Protein AF-0000000083131307 (afdb_homodimer)

pLDDT: mean 79.41, std 20.76, range [24.75, 96.75]

Nearest PDB structures (foldseek):
  8rdw-assembly1_YW  TM=8.444E-01  e=3.361E-03  Psychrobacter urativorans
  8a22-assembly1_Ax  TM=7.191E-01  e=1.220E-03  Polytomella magna
  6ysi-assembly1_V  TM=8.668E-01  e=7.559E-03  Acinetobacter baumannii ATCC 19606 = CIP 70.34 = JCM 6841
  7aih-assembly1_S  TM=7.705E-01  e=3.142E-03  Leishmania major
  8aye-assembly1_y  TM=8.656E-01  e=1.060E-02  Escherichia coli

Radius of gyration: 18.37 Å; Cα contacts (8 Å, |Δi|>4): 279; chains: 2; bounding box: 30×64×44 Å

Foldseek 3Di:
DPPPVVCPPQPPDFFKKKKFFQQAADPVLNPLCVVLVRNGHGDMDIDTDDPVNVVSCVVCVVGMDMDTDHPVVVVVVVVVVVVVVVVVCVVVVPPPPD/DPPPPVCPPLPPDFFKKKKFFQQAADPVLNPLCVVLVRNGHGDMDIDTDDPVNVVSCVVCVVGMDMDTDHPVVVVVVVVVVVVVVVVVCVVVVPPPPD

Solvent-accessible surface area (backbone atoms only — not comparable to full-atom values): 10576 Å² total; per-residue (Å²): 130,72,75,74,65,60,64,71,71,52,53,93,59,75,44,31,30,37,37,32,14,72,64,19,64,41,90,89,51,39,67,57,24,50,75,65,49,24,44,39,59,46,18,29,34,47,46,63,46,35,75,75,49,45,57,50,50,57,74,42,38,92,39,36,31,40,30,85,42,48,66,66,58,51,51,50,50,47,48,52,16,40,52,49,42,50,51,50,47,64,69,41,52,72,55,80,74,105,129,73,74,74,66,57,62,69,73,50,52,95,58,74,44,32,31,36,37,33,14,72,63,19,64,41,92,89,51,39,66,57,24,51,74,65,49,24,43,40,61,45,18,28,34,46,45,62,47,36,75,74,50,44,56,53,48,57,73,41,40,92,39,37,32,40,29,83,42,49,66,67,57,52,51,51,50,47,48,52,17,41,53,50,42,50,50,51,47,62,69,44,53,70,57,77,73,106

InterPro domains:
  IPR016082 Large ribosomal subunit protein uL30-like, ferredoxin-like fold domain [PF00327] (21-63)
  IPR036919 Large ribos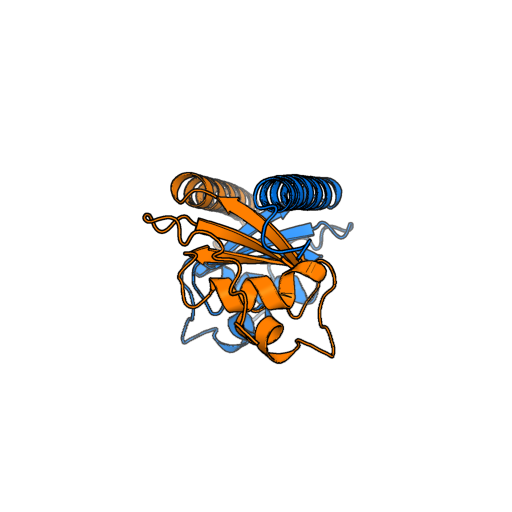omal subunit protein uL30, ferredoxin-like fold domain superfamily [G3DSA:3.30.1390.20] (17-93)
  IPR036919 Large ribosomal subunit protein uL30, ferredoxin-like fold domain superfamily [SSF55129] (21-84)
  IPR039699 Large ribosomal subunit protein uL30 [PTHR11524] (4-90)

Secondary structure (DSSP, 8-state):
-----------SS--EEEEEESS---SSSHHHHHHTT-SSTTEEEEEE--HHHHHHHHHTGGGEEEEEE-HHHHHHHHHHHHHHHHHHHHH-HHHH--/-----------SS--EEEEEESS---SSSHHHHHHTT-SSTTEEEEEE--HHHHHHHHHTGGGEEEEEE-HHHHHHHHHHHHHHHHHHHHH-HHHHH-

Structure (mmCIF, N/CA/C/O backbone):
data_AF-0000000083131307-model_v1
#
loop_
_entity.id
_entity.type
_entity.pdbx_description
1 polymer 'Large ribosomal subunit protein uL30-like ferredoxin-like fold domain-containing protein'
#
loop_
_atom_site.group_PDB
_atom_site.id
_atom_site.type_symbol
_atom_site.label_atom_id
_atom_site.label_alt_id
_atom_site.label_comp_id
_atom_site.label_asym_id
_atom_site.label_entity_id
_atom_site.label_seq_id
_atom_site.pdbx_PDB_ins_code
_atom_site.Cartn_x
_atom_site.Cartn_y
_atom_site.Cartn_z
_atom_site.occupancy
_atom_site.B_iso_or_equiv
_atom_site.auth_seq_id
_atom_site.auth_comp_id
_atom_site.auth_asym_id
_atom_s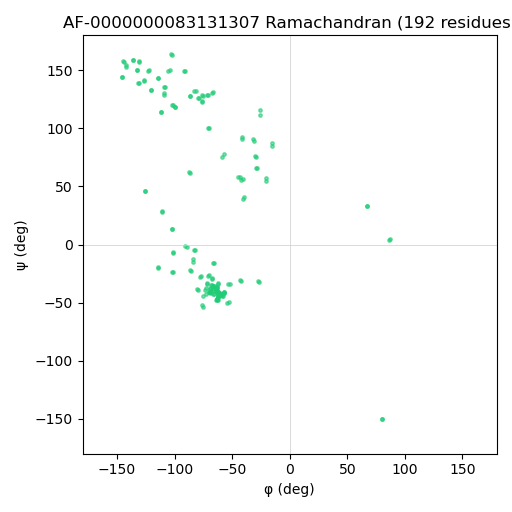ite.auth_atom_id
_atom_site.pdbx_PDB_model_num
ATOM 1 N N . MET A 1 1 ? 0.753 26.641 24.5 1 25.27 1 MET A N 1
ATOM 2 C CA . MET A 1 1 ? 1.229 25.531 23.703 1 25.27 1 MET A CA 1
ATOM 3 C C . MET A 1 1 ? 0.142 25.047 22.734 1 25.27 1 MET A C 1
ATOM 5 O O . MET A 1 1 ? -0.675 24.203 23.094 1 25.27 1 MET A O 1
ATOM 9 N N . THR A 1 2 ? -0.353 26 22.109 1 31.75 2 THR A N 1
ATOM 10 C CA . THR A 1 2 ? -1.521 25.859 21.25 1 31.75 2 THR A CA 1
ATOM 11 C C . THR A 1 2 ? -1.25 24.844 20.141 1 31.75 2 THR A C 1
ATOM 13 O O . THR A 1 2 ? -0.27 24.984 19.406 1 31.75 2 THR A O 1
ATOM 16 N N . GLY A 1 3 ? -1.274 23.594 20.547 1 30.95 3 GLY A N 1
ATOM 17 C CA . GLY A 1 3 ? -0.999 22.516 19.609 1 30.95 3 GLY A CA 1
ATOM 18 C C . GLY A 1 3 ? -1.377 22.859 18.188 1 30.95 3 GLY A C 1
ATOM 19 O O . GLY A 1 3 ? -2.555 23.062 17.875 1 30.95 3 GLY A O 1
ATOM 20 N N . LYS A 1 4 ? -0.73 23.766 17.641 1 36.09 4 LYS A N 1
ATOM 21 C CA . LYS A 1 4 ? -0.971 24.312 16.312 1 36.09 4 LYS A CA 1
ATOM 22 C C . LYS A 1 4 ? -1.284 23.188 15.312 1 36.09 4 LYS A C 1
ATOM 24 O O . LYS A 1 4 ? -0.411 22.391 14.977 1 36.09 4 LYS A O 1
ATOM 29 N N . ALA A 1 5 ? -2.195 22.469 15.602 1 40 5 ALA A N 1
ATOM 30 C CA . ALA A 1 5 ? -2.787 21.406 14.781 1 40 5 ALA A CA 1
ATOM 31 C C . ALA A 1 5 ? -2.949 21.875 13.336 1 40 5 ALA A C 1
ATOM 33 O O . ALA A 1 5 ? -3.715 22.797 13.055 1 40 5 ALA A O 1
ATOM 34 N N . SER A 1 6 ? -1.856 22.266 12.719 1 39.91 6 SER A N 1
ATOM 35 C CA . SER A 1 6 ? -1.924 22.578 11.289 1 39.91 6 SER A CA 1
ATOM 36 C C . SER A 1 6 ? -2.957 21.703 10.586 1 39.91 6 SER A C 1
ATOM 38 O O . SER A 1 6 ? -2.971 20.484 10.758 1 39.91 6 SER A O 1
ATOM 40 N N . ASN A 1 7 ? -4.09 22.281 10.586 1 39.25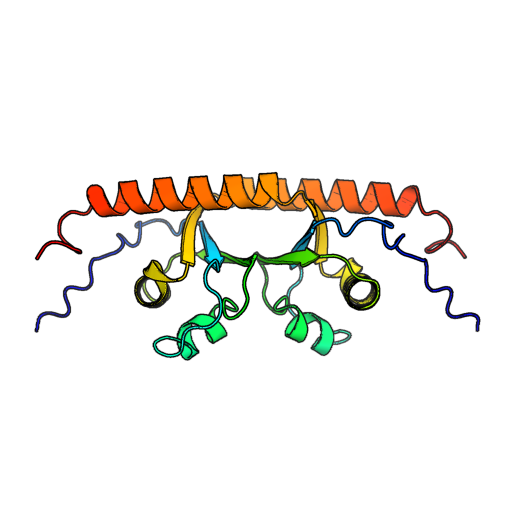 7 ASN A N 1
ATOM 41 C CA . ASN A 1 7 ? -5.312 21.703 10.023 1 39.25 7 ASN A CA 1
ATOM 42 C C . ASN A 1 7 ? -5.043 20.984 8.711 1 39.25 7 ASN A C 1
ATOM 44 O O . ASN A 1 7 ? -4.699 21.609 7.707 1 39.25 7 ASN A O 1
ATOM 48 N N . PHE A 1 8 ? -4.047 20.281 8.461 1 45.97 8 PHE A N 1
ATOM 49 C CA . PHE A 1 8 ? -4.352 19.531 7.25 1 45.97 8 PHE A CA 1
ATOM 50 C C . PHE A 1 8 ? -5.848 19.562 6.957 1 45.97 8 PHE A C 1
ATOM 52 O O . PHE A 1 8 ? -6.664 19.297 7.844 1 45.97 8 PHE A O 1
ATOM 59 N N . TYR A 1 9 ? -6.223 20.609 6.234 1 46.69 9 TYR A N 1
ATOM 60 C CA . TYR A 1 9 ? -7.59 20.875 5.797 1 46.69 9 TYR A CA 1
ATOM 61 C C . TYR A 1 9 ? -8.359 19.578 5.59 1 46.69 9 TYR A C 1
ATOM 63 O O . TYR A 1 9 ? -7.859 18.641 4.965 1 46.69 9 TYR A O 1
ATOM 71 N N . LEU A 1 10 ? -8.789 18.922 6.605 1 52.03 10 LEU A N 1
ATOM 72 C CA . LEU A 1 10 ? -9.938 18.031 6.488 1 52.03 10 LEU A CA 1
ATOM 73 C C . LEU A 1 10 ? -10.781 18.391 5.266 1 52.03 10 LEU A C 1
ATOM 75 O O . LEU A 1 10 ? -11.383 19.453 5.211 1 52.03 10 LEU A O 1
ATOM 79 N N . PRO A 1 11 ? -10.164 18.422 4.145 1 49.19 11 PRO A N 1
ATOM 80 C CA . PRO A 1 11 ? -11.125 18.734 3.084 1 49.19 11 PRO A CA 1
ATOM 81 C C . PRO A 1 11 ? -12.555 18.328 3.443 1 49.19 11 PRO A C 1
ATOM 83 O O . PRO A 1 11 ? -12.75 17.422 4.254 1 49.19 11 PRO A O 1
ATOM 86 N N . GLU A 1 12 ? -13.422 19.266 3.641 1 57.06 12 GLU A N 1
ATOM 87 C CA . GLU A 1 12 ? -14.844 19.031 3.852 1 57.06 12 GLU A CA 1
ATOM 88 C C . GLU A 1 12 ? -15.289 17.719 3.195 1 57.06 12 GLU A C 1
ATOM 90 O O . GLU A 1 12 ? -16.172 17.031 3.707 1 57.06 12 GLU A O 1
ATOM 95 N N . LYS A 1 13 ? -14.586 17.297 1.951 1 59.12 13 LYS A N 1
ATOM 96 C CA . LYS A 1 13 ? -15.031 16.078 1.282 1 59.12 13 LYS A CA 1
ATOM 97 C C . LYS A 1 13 ? -13.977 14.977 1.385 1 59.12 13 LYS A C 1
ATOM 99 O O . LYS A 1 13 ? -12.789 15.219 1.145 1 59.12 13 LYS A O 1
ATOM 104 N N . PRO A 1 14 ? -14.305 14.008 2.049 1 65.69 14 PRO A N 1
ATOM 105 C CA . PRO A 1 14 ? -13.422 12.844 2.176 1 65.69 14 PRO A CA 1
ATOM 106 C C . PRO A 1 14 ? -12.75 12.461 0.856 1 65.69 14 PRO A C 1
ATOM 108 O O . PRO A 1 14 ? -13.438 12.102 -0.104 1 65.69 14 PRO A O 1
ATOM 111 N N . LYS A 1 15 ? -11.555 13.062 0.66 1 76.38 15 LYS A N 1
ATOM 112 C CA . LYS A 1 15 ? -10.805 12.641 -0.52 1 76.38 15 LYS A CA 1
ATOM 113 C C . LYS A 1 15 ? -9.852 11.492 -0.187 1 76.38 15 LYS A C 1
ATOM 115 O O . LYS A 1 15 ? -9.414 11.359 0.956 1 76.38 15 LYS A O 1
ATOM 120 N N . LEU A 1 16 ? -9.609 10.664 -1.095 1 88.81 16 LEU A N 1
ATOM 121 C CA . LEU A 1 16 ? -8.719 9.523 -0.928 1 88.81 16 LEU A CA 1
ATOM 122 C C . LEU A 1 16 ? -7.262 9.945 -1.022 1 88.81 16 LEU A C 1
ATOM 124 O O . LEU A 1 16 ? -6.895 10.742 -1.891 1 88.81 16 LEU A O 1
ATOM 128 N N . ALA A 1 17 ? -6.516 9.594 -0.028 1 90.81 17 ALA A N 1
ATOM 129 C CA . ALA A 1 17 ? -5.09 9.914 -0.007 1 90.81 17 ALA A CA 1
ATOM 130 C C . ALA A 1 17 ? -4.246 8.656 -0.206 1 90.81 17 ALA A C 1
ATOM 132 O O . ALA A 1 17 ? -4.59 7.586 0.296 1 90.81 17 ALA A O 1
ATOM 133 N N . PHE A 1 18 ? -3.242 8.82 -1.063 1 93.56 18 PHE A N 1
ATOM 134 C CA . PHE A 1 18 ? -2.285 7.746 -1.304 1 93.56 18 PHE A CA 1
ATOM 135 C C . PHE A 1 18 ? -1.002 7.977 -0.516 1 93.56 18 PHE A C 1
ATOM 137 O O . PHE A 1 18 ? -0.298 8.961 -0.742 1 93.56 18 PHE A O 1
ATOM 144 N N . VAL A 1 19 ? -0.667 7.066 0.391 1 95.25 19 VAL A N 1
ATOM 145 C CA . VAL A 1 19 ? 0.513 7.199 1.24 1 95.25 19 VAL A CA 1
ATOM 146 C C . VAL A 1 19 ? 1.452 6.016 1.01 1 95.25 19 VAL A C 1
ATOM 148 O O . VAL A 1 19 ? 1.012 4.863 0.964 1 95.25 19 VAL A O 1
ATOM 151 N N . ILE A 1 20 ? 2.717 6.297 0.846 1 96.69 20 ILE A N 1
ATOM 152 C CA . ILE A 1 20 ? 3.711 5.25 0.627 1 96.69 20 ILE A CA 1
ATOM 153 C C . ILE A 1 20 ? 4.902 5.469 1.556 1 96.69 20 ILE A C 1
ATOM 155 O O . ILE A 1 20 ? 5.344 6.602 1.754 1 96.69 20 ILE A O 1
ATOM 159 N N . SER A 1 21 ? 5.383 4.395 2.102 1 96.75 21 SER A N 1
ATOM 160 C CA . SER A 1 21 ? 6.543 4.477 2.984 1 96.75 21 SER A CA 1
ATOM 161 C C . SER A 1 21 ? 7.848 4.418 2.193 1 96.75 21 SER A C 1
ATOM 163 O O . SER A 1 21 ? 8.023 3.547 1.341 1 96.75 21 SER A O 1
ATOM 165 N N . ILE A 1 22 ? 8.648 5.348 2.443 1 95.62 22 ILE A N 1
ATOM 166 C CA . ILE A 1 22 ? 9.906 5.406 1.71 1 95.62 22 ILE A CA 1
ATOM 167 C C . ILE A 1 22 ? 11.07 5.184 2.67 1 95.62 22 ILE A C 1
ATOM 169 O O . ILE A 1 22 ? 12.188 4.887 2.242 1 95.62 22 ILE A O 1
ATOM 173 N N . SER A 1 23 ? 10.789 5.387 3.887 1 94.06 23 SER A N 1
ATOM 174 C CA . SER A 1 23 ? 11.844 5.242 4.879 1 94.06 23 SER A CA 1
ATOM 175 C C . SER A 1 23 ? 11.727 3.918 5.625 1 94.06 23 SER A C 1
ATOM 177 O O . SER A 1 23 ? 12.734 3.346 6.051 1 94.06 23 SER A O 1
ATOM 179 N N . GLY A 1 24 ? 10.555 3.424 5.617 1 91.12 24 GLY A N 1
ATOM 180 C CA . GLY A 1 24 ? 10.289 2.24 6.414 1 91.12 24 GLY A CA 1
ATOM 181 C C . GLY A 1 24 ? 10.062 2.549 7.883 1 91.12 24 GLY A C 1
ATOM 182 O O . GLY A 1 24 ? 9.523 3.605 8.227 1 91.12 24 GLY A O 1
ATOM 183 N N . MET A 1 25 ? 10.422 1.599 8.695 1 89.44 25 MET A N 1
ATOM 184 C CA . MET A 1 25 ? 10.148 1.686 10.133 1 89.44 25 MET A CA 1
ATOM 185 C C . MET A 1 25 ? 11.039 2.736 10.789 1 89.44 25 MET A C 1
ATOM 187 O O . MET A 1 25 ? 12.234 2.811 10.508 1 89.44 25 MET A O 1
ATOM 191 N N . SER A 1 26 ? 10.375 3.666 11.562 1 93.19 26 SER A N 1
ATOM 192 C CA . SER A 1 26 ? 11.102 4.656 12.352 1 93.19 26 SER A CA 1
ATOM 193 C C . SER A 1 26 ? 10.891 4.441 13.844 1 93.19 26 SER A C 1
ATOM 195 O O . SER A 1 26 ? 9.789 4.078 14.273 1 93.19 26 SER A O 1
ATOM 197 N N . SER A 1 27 ? 11.992 4.695 14.586 1 92 27 SER A N 1
ATOM 198 C CA . SER A 1 27 ? 11.977 4.461 16.031 1 92 27 SER A CA 1
ATOM 199 C C . SER A 1 27 ? 11.039 5.441 16.734 1 92 27 SER A C 1
ATOM 201 O O . SER A 1 27 ? 10.469 5.117 17.781 1 92 27 SER A O 1
ATOM 203 N N . LYS A 1 28 ? 10.867 6.586 16.234 1 91.12 28 LYS A N 1
ATOM 204 C CA . LYS A 1 28 ? 10.102 7.656 16.859 1 91.12 28 LYS A CA 1
ATOM 205 C C . LYS A 1 28 ? 8.602 7.457 16.641 1 91.12 28 LYS A C 1
ATOM 207 O O . LYS A 1 28 ? 7.809 7.621 17.578 1 91.12 28 LYS A O 1
ATOM 212 N N . VAL A 1 29 ? 8.25 6.992 15.414 1 92.81 29 VAL A N 1
ATOM 213 C CA . VAL A 1 29 ? 6.836 6.918 15.078 1 92.81 29 VAL A CA 1
ATOM 214 C C . VAL A 1 29 ? 6.484 5.5 14.625 1 92.81 29 VAL A C 1
ATOM 216 O O . VAL A 1 29 ? 5.785 5.312 13.633 1 92.81 29 VAL A O 1
ATOM 219 N N . CYS A 1 30 ? 6.887 4.504 15.289 1 94.31 30 CYS A N 1
ATOM 220 C CA . CYS A 1 30 ? 6.723 3.098 14.938 1 94.31 30 CYS A CA 1
ATOM 221 C C . CYS A 1 30 ? 5.262 2.676 15.047 1 94.31 30 CYS A C 1
ATOM 223 O O . CYS A 1 30 ? 4.766 1.926 14.203 1 94.31 30 CYS A O 1
ATOM 225 N N . LYS A 1 31 ? 4.688 3.162 16.062 1 93.69 31 LYS A N 1
ATOM 226 C CA . LYS A 1 31 ? 3.303 2.766 16.297 1 93.69 31 LYS A CA 1
ATOM 227 C C . LYS A 1 31 ? 2.393 3.223 15.172 1 93.69 31 LYS A C 1
ATOM 229 O O . LYS A 1 31 ? 1.621 2.43 14.625 1 93.69 31 LYS A O 1
ATOM 234 N N . GLU A 1 32 ? 2.506 4.461 14.766 1 93 32 GLU A N 1
ATOM 235 C CA . GLU A 1 32 ? 1.687 5.02 13.695 1 93 32 GLU A CA 1
ATOM 236 C C . GLU A 1 32 ? 1.955 4.316 12.367 1 93 32 GLU A C 1
ATOM 238 O O . GLU A 1 32 ? 1.021 3.986 11.633 1 93 32 GLU A O 1
ATOM 243 N N . LEU A 1 33 ? 3.25 4 12.164 1 93.88 33 LEU A N 1
ATOM 244 C CA . LEU A 1 33 ? 3.652 3.312 10.938 1 93.88 33 LEU A CA 1
ATOM 245 C C . LEU A 1 33 ? 3.074 1.902 10.891 1 93.88 33 LEU A C 1
ATOM 247 O O . LEU A 1 33 ? 2.619 1.447 9.844 1 93.88 33 LEU A O 1
ATOM 251 N N . GLN A 1 34 ? 3.041 1.374 12.078 1 93.12 34 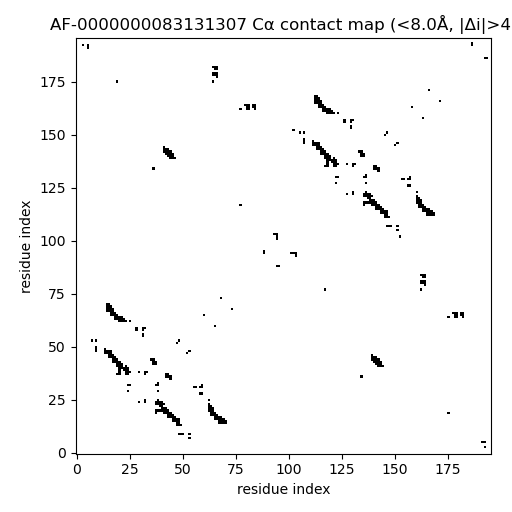GLN A N 1
ATOM 252 C CA . GLN A 1 34 ? 2.514 0.017 12.18 1 93.12 34 GLN A CA 1
ATOM 253 C C . GLN A 1 34 ? 1.014 -0.011 11.906 1 93.12 34 GLN A C 1
ATOM 255 O O . GLN A 1 34 ? 0.526 -0.884 11.18 1 93.12 34 GLN A O 1
ATOM 260 N N . VAL A 1 35 ? 0.276 1.013 12.422 1 90.31 35 VAL A N 1
ATOM 261 C CA . VAL A 1 35 ? -1.173 1.092 12.266 1 90.31 35 VAL A CA 1
ATOM 262 C C . VAL A 1 35 ? -1.521 1.274 10.789 1 90.31 35 VAL A C 1
ATOM 264 O O . VAL A 1 35 ? -2.475 0.672 10.289 1 90.31 35 VAL A O 1
ATOM 267 N N . LEU A 1 36 ? -0.687 2.002 10.156 1 91.81 36 LEU A N 1
ATOM 268 C CA . LEU A 1 36 ? -0.943 2.316 8.75 1 91.81 36 LEU A CA 1
ATOM 269 C C . LEU A 1 36 ? -0.305 1.278 7.836 1 91.81 36 LEU A C 1
ATOM 271 O O . LEU A 1 36 ? -0.364 1.404 6.609 1 91.81 36 LEU A O 1
ATOM 275 N N . CYS A 1 37 ? 0.312 0.411 8.398 1 93.25 37 CYS A N 1
ATOM 276 C CA . CYS A 1 37 ? 0.965 -0.668 7.668 1 93.25 37 CYS A CA 1
ATOM 277 C C . CYS A 1 37 ? 2.129 -0.137 6.836 1 93.25 37 CYS A C 1
ATOM 279 O O . CYS A 1 37 ? 2.381 -0.623 5.734 1 93.25 37 CYS A O 1
ATOM 281 N N . LEU A 1 38 ? 2.812 0.952 7.398 1 95 38 LEU A N 1
ATOM 282 C CA . LEU A 1 38 ? 3.893 1.61 6.676 1 95 38 LEU A CA 1
ATOM 283 C C . LEU A 1 38 ? 5.238 1.344 7.34 1 95 38 LEU A C 1
ATOM 285 O O . LEU A 1 38 ? 6.129 2.195 7.312 1 95 38 LEU A O 1
ATOM 289 N N . HIS A 1 39 ? 5.195 0.205 7.949 1 92.38 39 HIS A N 1
ATOM 290 C CA . HIS A 1 39 ? 6.406 -0.149 8.688 1 92.38 39 HIS A CA 1
ATOM 291 C C . HIS A 1 39 ? 7.461 -0.745 7.758 1 92.38 39 HIS A C 1
ATOM 293 O O . HIS A 1 39 ? 8.617 -0.91 8.148 1 92.38 39 HIS A O 1
ATOM 299 N N . ARG A 1 40 ? 7.094 -0.938 6.488 1 93.19 40 ARG A N 1
ATOM 300 C CA . ARG A 1 40 ? 8.016 -1.474 5.488 1 93.19 40 ARG A CA 1
ATOM 301 C C . ARG A 1 40 ? 8.148 -0.521 4.305 1 93.19 40 ARG A C 1
ATOM 303 O O . ARG A 1 40 ? 7.176 0.121 3.9 1 93.19 40 ARG A O 1
ATOM 310 N N . ILE A 1 41 ? 9.391 -0.58 3.715 1 94.81 41 ILE A N 1
ATOM 311 C CA . ILE A 1 41 ? 9.68 0.254 2.555 1 94.81 41 ILE A CA 1
ATOM 312 C C . ILE A 1 41 ? 8.828 -0.195 1.371 1 94.81 41 ILE A C 1
ATOM 314 O O . ILE A 1 41 ? 8.703 -1.394 1.106 1 94.81 41 ILE A O 1
ATOM 318 N N . PHE A 1 42 ? 8.102 0.638 0.597 1 93.88 42 PHE A N 1
ATOM 319 C CA . PHE A 1 42 ? 7.332 0.395 -0.62 1 93.88 42 PHE A CA 1
ATOM 320 C C . PHE A 1 42 ? 5.918 -0.057 -0.286 1 93.88 42 PHE A C 1
ATOM 322 O O . PHE A 1 42 ? 5.125 -0.349 -1.185 1 93.88 42 PHE A O 1
ATOM 329 N N . ASN A 1 43 ? 5.664 -0.042 1.103 1 95.06 43 ASN A N 1
ATOM 330 C CA . ASN A 1 43 ? 4.273 -0.224 1.505 1 95.06 43 ASN A CA 1
ATOM 331 C C . ASN A 1 43 ? 3.449 1.038 1.266 1 95.06 43 ASN A C 1
ATOM 333 O O . ASN A 1 43 ? 3.902 2.145 1.562 1 95.06 43 ASN A O 1
ATOM 337 N N . SER A 1 44 ? 2.322 0.859 0.566 1 96 44 SER A N 1
ATOM 338 C CA . SER A 1 44 ? 1.457 1.997 0.276 1 96 44 SER A CA 1
ATOM 339 C C . SER A 1 44 ? -0.003 1.671 0.574 1 96 44 SER A C 1
ATOM 341 O O . SER A 1 44 ? -0.42 0.516 0.467 1 96 44 SER A O 1
ATOM 343 N N . THR A 1 45 ? -0.792 2.662 0.952 1 93.88 45 THR A N 1
ATOM 344 C CA . THR A 1 45 ? -2.193 2.459 1.299 1 93.88 45 THR A CA 1
ATOM 345 C C . THR A 1 45 ? -3.035 3.66 0.876 1 93.88 45 THR A C 1
ATOM 347 O O . THR A 1 45 ? -2.547 4.793 0.86 1 93.88 45 THR A O 1
ATOM 350 N N . PHE A 1 46 ? -4.203 3.295 0.464 1 93.12 46 PHE A N 1
ATOM 351 C CA . PHE A 1 46 ? -5.199 4.309 0.147 1 93.12 46 PHE A CA 1
ATOM 352 C C . PHE A 1 46 ? -6.215 4.441 1.274 1 93.12 46 PHE A C 1
ATOM 354 O O . PHE A 1 46 ? -6.812 3.451 1.699 1 93.12 46 PHE A O 1
ATOM 361 N N . PHE A 1 47 ? -6.297 5.582 1.834 1 88.44 47 PHE A N 1
ATOM 362 C CA . PHE A 1 47 ? -7.34 5.73 2.84 1 88.44 47 PHE A CA 1
ATOM 363 C C . PHE A 1 47 ? -7.934 7.137 2.799 1 88.44 47 PHE A C 1
ATOM 365 O O . PHE A 1 47 ? -7.309 8.062 2.279 1 88.44 47 PHE A O 1
ATOM 372 N N . LYS A 1 48 ? -9.133 7.238 3.297 1 86.62 48 LYS A N 1
ATOM 373 C CA . LYS A 1 48 ? -9.828 8.516 3.359 1 86.62 48 LYS A CA 1
ATOM 374 C C . LYS A 1 48 ? -9.289 9.391 4.488 1 86.62 48 LYS A C 1
ATOM 376 O O . LYS A 1 48 ? -9.125 8.922 5.617 1 86.62 48 LYS A O 1
ATOM 381 N N . LEU A 1 49 ? -8.867 10.5 4.066 1 81.38 49 LEU A N 1
ATOM 382 C CA . LEU A 1 49 ? -8.344 11.414 5.074 1 81.38 49 LEU A CA 1
ATOM 383 C C . LEU A 1 49 ? -9.469 11.961 5.945 1 81.38 49 LEU A C 1
ATOM 385 O O . LEU A 1 49 ? -10.32 12.719 5.465 1 81.38 49 LEU A O 1
ATOM 389 N N . ASN A 1 50 ? -9.477 11.312 7.039 1 76.56 50 ASN A N 1
ATOM 390 C CA . ASN A 1 50 ? -10.383 11.828 8.055 1 76.56 50 ASN A CA 1
ATOM 391 C C . ASN A 1 50 ? -9.633 12.625 9.117 1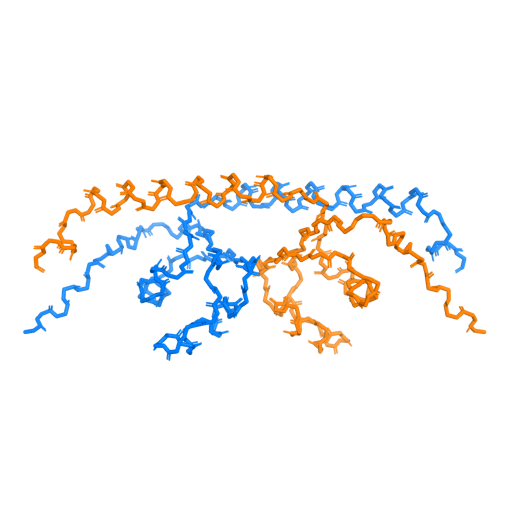 76.56 50 ASN A C 1
ATOM 393 O O . ASN A 1 50 ? -8.398 12.625 9.148 1 76.56 50 ASN A O 1
ATOM 397 N N . LYS A 1 51 ? -10.383 13.344 9.789 1 76.44 51 LYS A N 1
ATOM 398 C CA . LYS A 1 51 ? -9.766 14.156 10.828 1 76.44 51 LYS A CA 1
ATOM 399 C C . LYS A 1 51 ? -8.891 13.312 11.75 1 76.44 51 LYS A C 1
ATOM 401 O O . LYS A 1 51 ? -7.816 13.75 12.164 1 76.44 51 LYS A O 1
ATOM 406 N N . ALA A 1 52 ? -9.312 12.133 11.945 1 71.5 52 ALA A N 1
ATOM 407 C CA . ALA A 1 52 ? -8.602 11.227 12.844 1 71.5 52 ALA A CA 1
ATOM 408 C C . ALA A 1 52 ? -7.301 10.734 12.211 1 71.5 52 ALA A C 1
ATOM 410 O O . ALA A 1 52 ? -6.254 10.711 12.867 1 71.5 52 ALA A O 1
ATOM 411 N N . SER A 1 53 ? -7.215 10.43 10.914 1 83.44 53 SER A N 1
ATOM 412 C CA . SER A 1 53 ? -6.066 9.836 10.242 1 83.44 53 SER A CA 1
ATOM 413 C C . SER A 1 53 ? -5.062 10.898 9.812 1 83.44 53 SER A C 1
ATOM 415 O O . SER A 1 53 ? -3.871 10.617 9.664 1 83.44 53 SER A O 1
ATOM 417 N N . VAL A 1 54 ? -5.594 12.062 9.695 1 80.62 54 VAL A N 1
ATOM 418 C CA . VAL A 1 54 ? 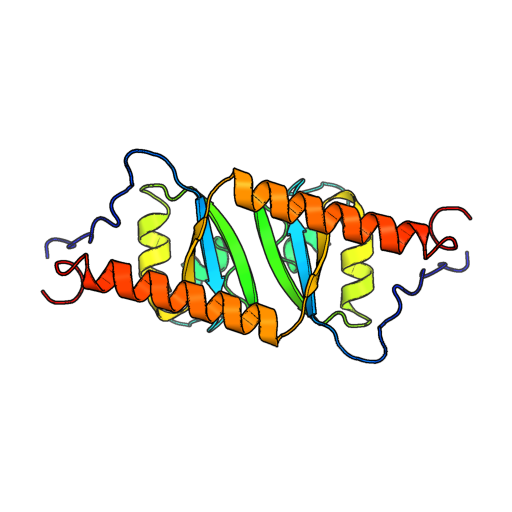-4.758 13.156 9.219 1 80.62 54 VAL A CA 1
ATOM 419 C C . VAL A 1 54 ? -3.615 13.406 10.203 1 80.62 54 VAL A C 1
ATOM 421 O O . VAL A 1 54 ? -2.477 13.641 9.789 1 80.62 54 VAL A O 1
ATOM 424 N N . ASN A 1 55 ? -3.906 13.375 11.484 1 83.75 55 ASN A N 1
ATOM 425 C CA . ASN A 1 55 ? -2.889 13.594 12.5 1 83.75 55 ASN A CA 1
ATOM 426 C C . ASN A 1 55 ? -1.802 12.523 12.453 1 83.75 55 ASN A C 1
ATOM 428 O O . ASN A 1 55 ? -0.613 12.836 12.547 1 83.75 55 ASN A O 1
ATOM 432 N N . THR A 1 56 ? -2.268 11.352 12.258 1 88.5 56 THR A N 1
ATOM 433 C CA . THR A 1 56 ? -1.334 10.234 12.219 1 88.5 56 THR A CA 1
ATOM 434 C C . THR A 1 56 ? -0.411 10.336 11.008 1 88.5 56 THR A C 1
ATOM 436 O O . THR A 1 56 ? 0.798 10.125 11.125 1 88.5 56 THR A O 1
ATOM 439 N N . VAL A 1 57 ? -0.921 10.773 9.945 1 86.88 57 VAL A N 1
ATOM 440 C CA . VAL A 1 57 ? -0.163 10.891 8.703 1 86.88 57 VAL A CA 1
ATOM 441 C C . VAL A 1 57 ? 0.842 12.039 8.828 1 86.88 57 VAL A C 1
ATOM 443 O O . VAL A 1 57 ? 1.965 11.938 8.328 1 86.88 57 VAL A O 1
ATOM 446 N N . ARG A 1 58 ? 0.434 13 9.547 1 86.5 58 ARG A N 1
ATOM 447 C CA . ARG A 1 58 ? 1.293 14.164 9.734 1 86.5 58 ARG A CA 1
ATOM 448 C C . ARG A 1 58 ? 2.525 13.805 10.562 1 86.5 58 ARG A C 1
ATOM 450 O O . ARG A 1 58 ? 3.615 14.328 10.312 1 86.5 58 ARG A O 1
ATOM 457 N N . ILE A 1 59 ? 2.287 13.016 11.531 1 90.19 59 ILE A N 1
ATOM 458 C CA . ILE A 1 59 ? 3.357 12.586 12.43 1 90.19 59 ILE A CA 1
ATOM 459 C C . ILE A 1 59 ? 4.398 11.797 11.641 1 90.19 59 ILE A C 1
ATOM 461 O O . ILE A 1 59 ? 5.602 11.938 11.875 1 90.19 59 ILE A O 1
ATOM 465 N N . VAL A 1 60 ? 3.924 11.086 10.672 1 93 60 VAL A N 1
ATOM 466 C CA . VAL A 1 60 ? 4.832 10.211 9.938 1 93 60 VAL A CA 1
ATOM 467 C C . VAL A 1 60 ? 5.199 10.859 8.602 1 93 60 VAL A C 1
ATOM 469 O O . VAL A 1 60 ? 5.789 10.211 7.734 1 93 60 VAL A O 1
ATOM 472 N N . GLU A 1 61 ? 4.945 12.062 8.406 1 88.94 61 GLU A N 1
ATOM 473 C CA . GLU A 1 61 ? 5.121 12.82 7.176 1 88.94 61 GLU A CA 1
ATOM 474 C C . GLU A 1 61 ? 6.551 12.703 6.656 1 88.94 61 GLU A C 1
ATOM 476 O O . GLU A 1 61 ? 6.766 12.492 5.461 1 88.94 61 GLU A O 1
ATOM 481 N N . PRO A 1 62 ? 7.512 12.93 7.492 1 90.94 62 PRO A N 1
ATOM 482 C CA . PRO A 1 62 ? 8.898 12.883 7.02 1 90.94 62 PRO A CA 1
ATOM 483 C C . PRO A 1 62 ? 9.328 11.492 6.582 1 90.94 62 PRO A C 1
ATOM 485 O O . PRO A 1 62 ? 10.328 11.344 5.879 1 90.94 62 PRO A O 1
ATOM 488 N N . CYS A 1 63 ? 8.602 10.492 6.953 1 94.88 63 CYS A N 1
ATOM 489 C CA . CYS A 1 63 ? 8.977 9.109 6.66 1 94.88 63 CYS A CA 1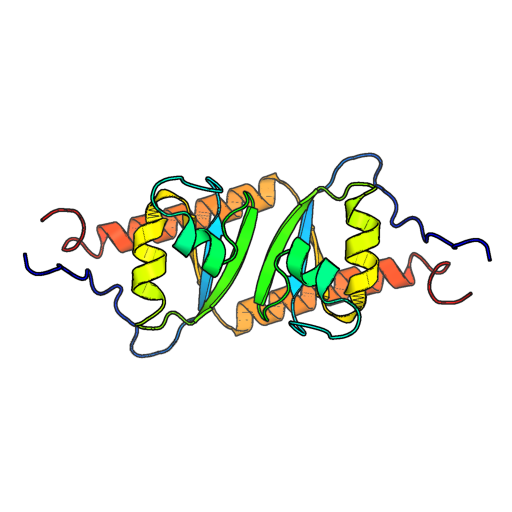
ATOM 490 C C . CYS A 1 63 ? 8.18 8.57 5.48 1 94.88 63 CYS A C 1
ATOM 492 O O . CYS A 1 63 ? 8.484 7.496 4.957 1 94.88 63 CYS A O 1
ATOM 494 N N . ILE A 1 64 ? 7.23 9.367 5.039 1 95.31 64 ILE A N 1
ATOM 495 C CA . ILE A 1 64 ? 6.34 8.844 4.008 1 95.31 64 ILE A CA 1
ATOM 496 C C . ILE A 1 64 ? 6.121 9.906 2.932 1 95.31 64 ILE A C 1
ATOM 498 O O . ILE A 1 64 ? 6.492 11.07 3.109 1 95.31 64 ILE A O 1
ATOM 502 N N . ALA A 1 65 ? 5.707 9.414 1.765 1 94.75 65 ALA A N 1
ATOM 503 C CA . ALA A 1 65 ? 5.234 10.258 0.675 1 94.75 65 ALA A CA 1
ATOM 504 C C . ALA A 1 65 ? 3.73 10.109 0.475 1 94.75 65 ALA A C 1
ATOM 506 O O . ALA A 1 65 ? 3.207 8.992 0.455 1 94.75 65 ALA A O 1
ATOM 507 N N . CYS A 1 66 ? 3.086 11.234 0.449 1 91.88 66 CYS A N 1
ATOM 508 C CA . CYS A 1 66 ? 1.63 11.188 0.365 1 91.88 66 CYS A CA 1
ATOM 509 C C . CYS A 1 66 ? 1.124 12.031 -0.803 1 91.88 66 CYS A C 1
ATOM 511 O O . CYS A 1 66 ? 1.643 13.117 -1.062 1 91.88 66 CYS A O 1
ATOM 513 N N . GLY A 1 67 ? 0.117 11.484 -1.423 1 89.81 67 GLY A N 1
ATOM 514 C CA . GLY A 1 67 ? -0.523 12.203 -2.514 1 89.81 67 GLY A CA 1
ATOM 515 C C . GLY A 1 67 ? -2.029 12.023 -2.541 1 89.81 67 GLY A C 1
ATOM 516 O O . GLY A 1 67 ? -2.555 11.039 -2.021 1 89.81 67 GLY A O 1
ATOM 517 N N . TYR A 1 68 ? -2.641 13.016 -3.119 1 86.88 68 TYR A N 1
ATOM 518 C CA . TYR A 1 68 ? -4.094 12.945 -3.221 1 86.88 68 TYR A CA 1
ATOM 519 C C . TYR A 1 68 ? -4.52 12.117 -4.426 1 86.88 68 TYR A C 1
ATOM 521 O O . TYR A 1 68 ? -3.943 12.242 -5.508 1 86.88 68 TYR A O 1
ATOM 529 N N . GLN A 1 69 ? -5.492 11.195 -4.09 1 89 69 GLN A N 1
ATOM 530 C CA . GLN A 1 69 ? -6.047 10.344 -5.133 1 89 69 GLN A CA 1
ATOM 531 C C . GLN A 1 69 ? -7.57 10.344 -5.094 1 89 69 GLN A C 1
ATOM 533 O O . GLN A 1 69 ? -8.172 10.781 -4.109 1 89 69 GLN A O 1
ATOM 538 N N . ASN A 1 70 ? -8.117 9.992 -6.246 1 90.44 70 ASN A N 1
ATOM 539 C CA . ASN A 1 70 ? -9.57 9.867 -6.316 1 90.44 70 ASN A CA 1
ATOM 540 C C . ASN A 1 70 ? -10 8.398 -6.352 1 90.44 70 ASN A C 1
ATOM 542 O O . ASN A 1 70 ? -9.266 7.547 -6.859 1 90.44 70 ASN A O 1
ATOM 546 N N . LEU A 1 71 ? -11.117 8.164 -5.824 1 89.44 71 LEU A N 1
ATOM 547 C CA . LEU A 1 71 ? -11.656 6.805 -5.789 1 89.44 71 LEU A CA 1
ATOM 548 C C . LEU A 1 71 ? -11.758 6.223 -7.195 1 89.44 71 LEU A C 1
ATOM 550 O O . LEU A 1 71 ? -11.438 5.051 -7.41 1 89.44 71 LEU A O 1
ATOM 554 N N . LYS A 1 72 ? -12.172 6.992 -8.062 1 92.5 72 LYS A N 1
ATOM 555 C CA . LYS A 1 72 ? -12.281 6.543 -9.453 1 92.5 72 LYS A CA 1
ATOM 556 C C . LYS A 1 72 ? -10.922 6.094 -9.984 1 92.5 72 LYS A C 1
ATOM 558 O O . LYS A 1 72 ? -10.828 5.059 -10.648 1 92.5 72 LYS A O 1
ATOM 563 N N . SER A 1 73 ? -9.922 6.871 -9.703 1 92.31 73 SER A N 1
ATOM 564 C CA . SER A 1 73 ? -8.57 6.566 -10.148 1 92.31 73 SER A CA 1
ATOM 565 C C . SER A 1 73 ? -8.062 5.273 -9.523 1 92.31 73 SER A C 1
ATOM 567 O O . SER A 1 73 ? -7.434 4.457 -10.195 1 92.31 73 SER A O 1
ATOM 569 N N . VAL A 1 74 ? -8.367 5.113 -8.305 1 93.06 74 VAL A N 1
ATOM 570 C CA . VAL A 1 74 ? -7.941 3.91 -7.598 1 93.06 74 VAL A CA 1
ATOM 571 C C . VAL A 1 74 ? -8.648 2.691 -8.18 1 93.06 74 VAL A C 1
ATOM 573 O O . VAL A 1 74 ? -8.016 1.667 -8.453 1 93.06 74 VAL A O 1
ATOM 576 N N . ASN A 1 75 ? -9.914 2.805 -8.453 1 93.62 75 ASN A N 1
ATOM 577 C CA . ASN A 1 75 ? -10.695 1.72 -9.031 1 93.62 75 ASN A CA 1
ATOM 578 C C . ASN A 1 75 ? -10.203 1.358 -10.43 1 93.62 75 ASN A C 1
ATOM 580 O O . ASN A 1 75 ? -10.195 0.184 -10.805 1 93.62 75 ASN A O 1
ATOM 584 N N . GLU A 1 76 ? -9.867 2.369 -11.133 1 94.69 76 GLU A N 1
ATOM 585 C CA . GLU A 1 76 ? -9.328 2.135 -12.469 1 94.69 76 GLU A CA 1
ATOM 586 C C . GLU A 1 76 ? -8.016 1.355 -12.406 1 94.69 76 GLU A C 1
ATOM 588 O O . GLU A 1 76 ? -7.773 0.475 -13.234 1 94.69 76 GLU A O 1
ATOM 593 N N . LEU A 1 77 ? -7.23 1.741 -11.43 1 92.31 77 LEU A N 1
ATOM 594 C CA . LEU A 1 77 ? -5.961 1.053 -11.227 1 92.31 77 LEU A CA 1
ATOM 595 C C . LEU A 1 77 ? -6.188 -0.412 -10.875 1 92.31 77 LEU A C 1
ATOM 597 O O . LEU A 1 77 ? -5.543 -1.3 -11.438 1 92.31 77 LEU A O 1
ATOM 601 N N . ILE A 1 78 ? -7.129 -0.586 -9.969 1 94.81 78 ILE A N 1
ATOM 602 C CA . ILE A 1 78 ? -7.477 -1.94 -9.555 1 94.81 78 ILE A CA 1
ATOM 603 C C . ILE A 1 78 ? -7.941 -2.748 -10.766 1 94.81 78 ILE A C 1
ATOM 605 O O . ILE A 1 78 ? -7.516 -3.891 -10.961 1 94.81 78 ILE A O 1
ATOM 609 N N . TYR A 1 79 ? -8.734 -2.082 -11.547 1 95.44 79 TYR A N 1
ATOM 610 C CA . TYR A 1 79 ? -9.266 -2.738 -12.734 1 95.44 79 TYR A CA 1
ATOM 611 C C . TYR A 1 79 ? -8.148 -3.131 -13.688 1 95.44 79 TYR A C 1
ATOM 613 O O . TYR A 1 79 ? -8.148 -4.234 -14.234 1 95.44 79 TYR A O 1
ATOM 621 N N . LYS A 1 80 ? -7.25 -2.314 -13.867 1 93.88 80 LYS A N 1
ATOM 622 C CA . LYS A 1 80 ? -6.105 -2.598 -14.727 1 93.88 80 LYS A CA 1
ATOM 623 C C . LYS A 1 80 ? -5.293 -3.773 -14.188 1 93.88 80 LYS A C 1
ATOM 625 O O . LYS A 1 80 ? -4.848 -4.629 -14.953 1 93.88 80 LYS A O 1
ATOM 630 N N . CYS A 1 81 ? -5.125 -3.801 -12.953 1 93.38 81 CYS A N 1
ATOM 631 C CA . CYS A 1 81 ? -4.406 -4.895 -12.305 1 93.38 81 CYS A CA 1
ATOM 632 C C . CYS A 1 81 ? -5.133 -6.219 -12.516 1 93.38 81 CYS A C 1
ATOM 634 O O . CYS A 1 81 ? -4.512 -7.23 -12.836 1 93.38 81 CYS A O 1
ATOM 636 N N . GLU A 1 82 ? -6.406 -6.109 -12.32 1 92.62 82 GLU A N 1
ATOM 637 C CA . GLU A 1 82 ? -7.211 -7.312 -12.492 1 92.62 82 GLU A CA 1
ATOM 638 C C . GLU A 1 82 ? -7.105 -7.844 -13.922 1 92.62 82 GLU A C 1
ATOM 640 O O . GLU A 1 82 ? -7.012 -9.055 -14.133 1 92.62 82 GLU A O 1
ATOM 645 N N . LEU A 1 83 ? -7.164 -6.969 -14.914 1 92.5 83 LEU A N 1
ATOM 646 C CA . LEU A 1 83 ? -7.047 -7.344 -16.312 1 92.5 83 LEU A CA 1
ATOM 647 C C . LEU A 1 83 ? -5.699 -8.008 -16.594 1 92.5 83 LEU A C 1
ATOM 649 O O . LEU A 1 83 ? -5.633 -9.008 -17.312 1 92.5 83 LEU A O 1
ATOM 653 N N . TRP A 1 84 ? -4.684 -7.469 -16.031 1 87.31 84 TRP A N 1
ATOM 654 C CA . TRP A 1 84 ? -3.338 -8.008 -16.188 1 87.31 84 TRP A CA 1
ATOM 655 C C . TRP A 1 84 ? -3.24 -9.406 -15.586 1 87.31 84 TRP A C 1
ATOM 657 O O . TRP A 1 84 ? -2.711 -10.32 -16.219 1 87.31 84 TRP A O 1
ATOM 667 N N . GLN A 1 85 ? -3.77 -9.445 -14.359 1 85.75 85 GLN A N 1
ATOM 668 C CA . GLN A 1 85 ? -3.76 -10.719 -13.656 1 85.75 85 GLN A CA 1
ATOM 669 C C . GLN A 1 85 ? -4.477 -11.797 -14.461 1 85.75 85 GLN A C 1
ATOM 671 O O . GLN A 1 85 ? -4.008 -12.938 -14.547 1 85.75 85 GLN A O 1
ATOM 676 N N . ASN A 1 86 ? -5.59 -11.461 -15.078 1 86.88 86 ASN A N 1
ATOM 677 C CA . ASN A 1 86 ? -6.391 -12.383 -15.875 1 86.88 86 ASN A CA 1
ATOM 678 C C . ASN A 1 86 ? -5.664 -12.805 -17.156 1 86.88 86 ASN A C 1
ATOM 680 O O . ASN A 1 86 ? -5.754 -13.961 -17.578 1 86.88 86 ASN A O 1
ATOM 684 N N . GLN A 1 87 ? -4.977 -11.969 -17.672 1 84.56 87 GLN A N 1
ATOM 685 C CA . GLN A 1 87 ? -4.215 -12.25 -18.891 1 84.56 87 GLN A CA 1
ATOM 686 C C . GLN A 1 87 ? -3.072 -13.219 -18.609 1 84.56 87 GLN A C 1
ATOM 688 O O . GLN A 1 87 ? -2.76 -14.078 -19.438 1 84.56 87 GLN A O 1
ATOM 693 N N . GLN A 1 88 ? -2.463 -13.016 -17.422 1 76.06 88 GLN A N 1
ATOM 694 C CA . GLN A 1 88 ? -1.367 -13.906 -17.031 1 76.06 88 GLN A CA 1
ATOM 695 C C . GLN A 1 88 ? -1.876 -15.305 -16.734 1 76.06 88 GLN A C 1
ATOM 697 O O . GLN A 1 88 ? -1.184 -16.297 -16.984 1 76.06 88 GLN A O 1
ATOM 702 N N . GLU A 1 89 ? -2.965 -15.266 -16.078 1 72.88 89 GLU A N 1
ATOM 703 C CA . GLU A 1 89 ? -3.578 -16.547 -15.766 1 72.88 89 GLU A CA 1
ATOM 704 C C . GLU A 1 89 ? -3.98 -17.297 -17.031 1 72.88 89 GLU A C 1
ATOM 706 O O . GLU A 1 89 ? -3.859 -18.531 -17.094 1 72.88 89 GLU A O 1
ATOM 711 N N . VAL A 1 90 ? -4.586 -16.641 -17.891 1 65.94 90 VAL A N 1
ATOM 712 C CA . VAL A 1 90 ? -5.023 -17.266 -19.141 1 65.94 90 VAL A CA 1
ATOM 713 C C . VAL A 1 90 ? -3.811 -17.734 -19.938 1 65.94 90 VAL A C 1
ATOM 715 O O . VAL A 1 90 ? -3.877 -18.734 -20.656 1 65.94 90 VAL A O 1
ATOM 718 N N . ASN A 1 91 ? -2.82 -16.938 -19.828 1 59.19 91 ASN A N 1
ATOM 719 C CA . ASN A 1 91 ? -1.644 -17.344 -20.594 1 59.19 91 ASN A CA 1
ATOM 720 C C . ASN A 1 91 ? -0.883 -18.469 -19.891 1 59.19 91 ASN A C 1
ATOM 722 O O . ASN A 1 91 ? 0 -19.094 -20.484 1 59.19 91 ASN A O 1
ATOM 726 N N . CYS A 1 92 ? -0.956 -18.547 -18.547 1 49.41 92 CYS A N 1
ATOM 727 C CA . CYS A 1 92 ? -0.435 -19.734 -17.875 1 49.41 92 CYS A CA 1
ATOM 728 C C . CYS A 1 92 ? -1.503 -20.812 -17.781 1 49.41 92 CYS A C 1
ATOM 730 O O . CYS A 1 92 ? -2.209 -20.906 -16.781 1 49.41 92 CYS A O 1
ATOM 732 N N . PRO A 1 93 ? -1.955 -21.281 -18.75 1 45.84 93 PRO A N 1
ATOM 733 C CA . PRO A 1 93 ? -2.99 -22.312 -18.75 1 45.84 93 PRO A CA 1
ATOM 734 C C . PRO A 1 93 ? -2.734 -23.406 -17.719 1 45.84 93 PRO A C 1
ATOM 736 O O . PRO A 1 93 ? -3.613 -24.234 -17.453 1 45.84 93 PRO A O 1
ATOM 739 N N . ASP A 1 94 ? -1.47 -23.766 -17.359 1 40.12 94 ASP A N 1
ATOM 740 C CA . ASP A 1 94 ? -1.327 -25.016 -16.609 1 40.12 94 ASP A CA 1
ATOM 741 C C . ASP A 1 94 ? -1.888 -24.875 -15.203 1 40.12 94 ASP A C 1
ATOM 743 O O . ASP A 1 94 ? -2.092 -25.875 -14.508 1 40.12 94 ASP A O 1
ATOM 747 N N . ILE A 1 95 ? -1.936 -23.719 -14.609 1 40.34 95 ILE A N 1
ATOM 748 C CA . ILE A 1 95 ? -2.252 -23.688 -13.18 1 40.34 95 ILE A CA 1
ATOM 749 C C . ILE A 1 95 ? -3.742 -23.938 -12.977 1 40.34 95 ILE A C 1
ATOM 751 O O . ILE A 1 95 ? -4.133 -24.672 -12.055 1 40.34 95 ILE A O 1
ATOM 755 N N . LEU A 1 96 ? -4.715 -23.25 -13.57 1 36.38 96 LEU A N 1
ATOM 756 C CA . LEU A 1 96 ? -6.121 -23.375 -13.203 1 36.38 96 LEU A CA 1
ATOM 757 C C . LEU A 1 96 ? -6.703 -24.688 -13.742 1 36.38 96 LEU A C 1
ATOM 759 O O . LEU A 1 96 ? -7.609 -25.266 -13.133 1 36.38 96 LEU A O 1
ATOM 763 N N . THR A 1 97 ? -6.414 -25.016 -14.945 1 33.31 97 THR A N 1
ATOM 764 C CA . THR A 1 97 ? -7.297 -26 -15.555 1 33.31 97 THR A CA 1
ATOM 765 C C . THR A 1 97 ? -6.871 -27.422 -15.172 1 33.31 97 THR A C 1
ATOM 767 O O . THR A 1 97 ? -7.516 -28.391 -15.562 1 33.31 97 THR A O 1
ATOM 770 N N . HIS A 1 98 ? -5.664 -27.625 -14.633 1 27.84 98 HIS A N 1
ATOM 771 C CA . HIS A 1 98 ? -5.629 -29.078 -14.43 1 27.84 98 HIS A CA 1
ATOM 772 C C . HIS A 1 98 ? -6.199 -29.453 -13.07 1 27.84 98 HIS A C 1
ATOM 774 O O . HIS A 1 98 ? -5.895 -28.812 -12.062 1 27.84 98 HIS A O 1
ATOM 780 N N . MET B 1 1 ? 0.046 -35.875 -5.512 1 24.75 1 MET B N 1
ATOM 781 C CA . MET B 1 1 ? -0.354 -34.562 -5.074 1 24.75 1 MET B CA 1
ATOM 782 C C . MET B 1 1 ? 0.727 -33.531 -5.395 1 24.75 1 MET B C 1
ATOM 784 O O . MET B 1 1 ? 1.619 -33.281 -4.578 1 24.75 1 MET B O 1
ATOM 788 N N . THR B 1 2 ? 1.143 -33.688 -6.547 1 32.25 2 THR B N 1
ATOM 789 C CA . THR B 1 2 ? 2.258 -32.875 -7.031 1 32.25 2 THR B CA 1
ATOM 790 C C . THR B 1 2 ? 1.938 -31.391 -6.918 1 32.25 2 THR B C 1
ATOM 792 O O . THR B 1 2 ? 0.907 -30.922 -7.418 1 32.25 2 THR B O 1
ATOM 795 N N . GLY B 1 3 ? 2.066 -30.922 -5.703 1 31.39 3 GLY B N 1
ATOM 796 C CA . GLY B 1 3 ? 1.768 -29.516 -5.426 1 31.39 3 GLY B CA 1
ATOM 797 C C . GLY B 1 3 ? 2.01 -28.609 -6.613 1 31.39 3 GLY B C 1
ATOM 798 O O . GLY B 1 3 ? 3.146 -28.469 -7.07 1 31.39 3 GLY B O 1
ATOM 799 N N . LYS B 1 4 ? 1.279 -28.766 -7.605 1 36.97 4 LYS B N 1
ATOM 800 C CA . LYS B 1 4 ? 1.37 -28.078 -8.891 1 36.97 4 LYS B CA 1
ATOM 801 C C . LYS B 1 4 ? 1.688 -26.594 -8.695 1 36.97 4 LYS B C 1
ATOM 803 O O . LYS B 1 4 ? 0.846 -25.828 -8.219 1 36.97 4 LYS B O 1
ATOM 808 N N . ALA B 1 5 ? 2.689 -26.359 -8.07 1 40.75 5 ALA B N 1
ATOM 809 C CA . ALA B 1 5 ? 3.275 -25.047 -7.816 1 40.75 5 ALA B CA 1
ATOM 810 C C . ALA B 1 5 ? 3.291 -24.188 -9.086 1 40.75 5 ALA B C 1
ATOM 812 O O . ALA B 1 5 ? 3.959 -24.531 -10.062 1 40.75 5 ALA B O 1
ATOM 813 N N . SER B 1 6 ? 2.121 -23.969 -9.656 1 40.19 6 SER B N 1
ATOM 814 C CA . SER B 1 6 ? 2.061 -23.031 -10.781 1 40.19 6 SER B CA 1
ATOM 815 C C . SER B 1 6 ? 3.109 -21.938 -10.648 1 40.19 6 SER B C 1
ATOM 817 O O . SER B 1 6 ? 3.213 -21.297 -9.594 1 40.19 6 SER B O 1
ATOM 819 N N . ASN B 1 7 ? 4.191 -22.297 -11.188 1 39.78 7 ASN B N 1
ATOM 820 C CA . ASN B 1 7 ? 5.406 -21.484 -11.211 1 39.78 7 ASN B CA 1
ATOM 821 C C . ASN B 1 7 ? 5.102 -20.016 -11.453 1 39.78 7 ASN B C 1
ATOM 823 O O . ASN B 1 7 ? 4.633 -19.641 -12.531 1 39.78 7 ASN B O 1
ATOM 827 N N . PHE B 1 8 ? 4.152 -19.359 -10.961 1 46.47 8 PHE B N 1
ATOM 828 C CA . PHE B 1 8 ? 4.461 -17.953 -11.188 1 46.47 8 PHE B CA 1
ATOM 829 C C . PHE B 1 8 ? 5.926 -17.766 -11.555 1 46.47 8 PHE B C 1
ATOM 831 O O . PHE B 1 8 ? 6.812 -18.281 -10.867 1 46.47 8 PHE B O 1
ATOM 838 N N . TYR B 1 9 ? 6.188 -17.938 -12.836 1 47.19 9 TYR B N 1
ATOM 839 C CA . TYR B 1 9 ? 7.52 -17.766 -13.406 1 47.19 9 TYR B CA 1
ATOM 840 C C . TYR B 1 9 ? 8.32 -16.734 -12.609 1 47.19 9 TYR B C 1
ATOM 842 O O . TYR B 1 9 ? 7.828 -15.648 -12.305 1 47.19 9 TYR B O 1
ATOM 850 N N . LEU B 1 10 ? 8.797 -17.062 -11.461 1 52.72 10 LEU B N 1
ATOM 851 C CA . LEU B 1 10 ? 9.938 -16.344 -10.922 1 52.72 10 LEU B CA 1
ATOM 852 C C . LEU B 1 10 ? 10.711 -15.641 -12.031 1 52.72 10 LEU B C 1
ATOM 854 O O . LEU B 1 10 ? 11.289 -16.297 -12.898 1 52.72 10 LEU B O 1
ATOM 858 N N . PRO B 1 11 ? 10.062 -14.812 -12.75 1 49.81 11 PRO B N 1
ATOM 859 C CA . PRO B 1 11 ? 10.953 -14.188 -13.727 1 49.81 11 PRO B CA 1
ATOM 860 C C . PRO B 1 11 ? 12.414 -14.172 -13.266 1 49.81 11 PRO B C 1
ATOM 862 O O . PRO B 1 11 ? 12.68 -14.219 -12.062 1 49.81 11 PRO B O 1
ATOM 865 N N . GLU B 1 12 ? 13.273 -14.844 -13.945 1 57.41 12 GLU B N 1
ATOM 866 C CA . GLU B 1 12 ? 14.711 -14.812 -13.703 1 57.41 12 GLU B CA 1
ATOM 867 C C . GLU B 1 12 ? 15.141 -13.477 -13.094 1 57.41 12 GLU B C 1
ATOM 869 O O . GLU B 1 12 ? 16.062 -13.43 -12.281 1 57.41 12 GLU B O 1
ATOM 874 N N . LYS B 1 13 ? 14.367 -12.258 -13.477 1 59.5 13 LYS B N 1
ATOM 875 C CA . LYS B 1 13 ? 14.781 -10.969 -12.945 1 59.5 13 LYS B CA 1
ATOM 876 C C . LYS B 1 13 ? 13.75 -10.414 -11.969 1 59.5 13 LYS B C 1
ATOM 878 O O . LYS B 1 13 ? 12.547 -10.422 -12.25 1 59.5 13 LYS B O 1
ATOM 883 N N . PRO B 1 14 ? 14.117 -10.32 -10.805 1 66.25 14 PRO B N 1
ATOM 884 C CA . PRO B 1 14 ? 13.258 -9.742 -9.773 1 66.25 14 PRO B CA 1
ATOM 885 C C . PRO B 1 14 ? 12.516 -8.492 -10.258 1 66.25 14 PRO B C 1
ATOM 887 O O . PRO B 1 14 ? 13.141 -7.496 -10.609 1 66.25 14 PRO B O 1
ATOM 890 N N . LYS B 1 15 ? 11.312 -8.75 -10.766 1 76.56 15 LYS B N 1
ATOM 891 C CA . LYS B 1 15 ? 10.492 -7.594 -11.117 1 76.56 15 LYS B CA 1
ATOM 892 C C . LYS B 1 15 ? 9.609 -7.164 -9.953 1 76.56 15 LYS B C 1
ATOM 894 O O . LYS B 1 15 ? 9.242 -7.988 -9.109 1 76.56 15 LYS B O 1
ATOM 899 N N . LEU B 1 16 ? 9.328 -5.953 -9.867 1 88.75 16 LEU B N 1
ATOM 900 C CA . LEU B 1 16 ? 8.492 -5.395 -8.805 1 88.75 16 LEU B CA 1
ATOM 901 C C . LEU B 1 16 ? 7.016 -5.637 -9.102 1 88.75 16 LEU B C 1
ATOM 903 O O . LEU B 1 16 ? 6.566 -5.465 -10.242 1 88.75 16 LEU B O 1
ATOM 907 N N . ALA B 1 17 ? 6.352 -6.223 -8.156 1 90.69 17 ALA B N 1
ATOM 908 C CA . ALA B 1 17 ? 4.922 -6.484 -8.289 1 90.69 17 ALA B CA 1
ATOM 909 C C . ALA B 1 17 ? 4.109 -5.57 -7.379 1 90.69 17 ALA B C 1
ATOM 911 O O . ALA B 1 17 ? 4.523 -5.27 -6.258 1 90.69 17 ALA B O 1
ATOM 912 N N . PHE B 1 18 ? 3.045 -5.039 -7.973 1 93.62 18 PHE B N 1
ATOM 913 C CA . PHE B 1 18 ? 2.111 -4.211 -7.219 1 93.62 18 PHE B CA 1
ATOM 914 C C . PHE B 1 18 ? 0.876 -5.012 -6.82 1 93.62 18 PHE B C 1
ATOM 916 O O . PHE B 1 18 ? 0.123 -5.473 -7.684 1 93.62 18 PHE B O 1
ATOM 923 N N . VAL B 1 19 ? 0.633 -5.164 -5.527 1 95.31 19 VAL B N 1
ATOM 924 C CA . VAL B 1 19 ? -0.49 -5.945 -5.023 1 95.31 19 VAL B CA 1
ATOM 925 C C . VAL B 1 19 ? -1.401 -5.059 -4.18 1 95.31 19 VAL B C 1
ATOM 927 O O . VAL B 1 19 ? -0.926 -4.289 -3.34 1 95.31 19 VAL B O 1
ATOM 930 N N . ILE B 1 20 ? -2.684 -5.141 -4.422 1 96.75 20 ILE B N 1
ATOM 931 C CA . ILE B 1 20 ? -3.652 -4.344 -3.676 1 96.75 20 ILE B CA 1
ATOM 932 C C . ILE B 1 20 ? -4.785 -5.242 -3.18 1 96.75 20 ILE B C 1
ATOM 934 O O . ILE B 1 20 ? -5.25 -6.125 -3.906 1 96.75 20 ILE B O 1
ATOM 938 N N . SER B 1 21 ? -5.195 -5 -1.969 1 96.75 21 SER B N 1
ATOM 939 C CA . SER B 1 21 ? -6.293 -5.773 -1.399 1 96.75 21 SER B CA 1
ATOM 940 C C . SER B 1 21 ? -7.645 -5.164 -1.756 1 96.75 21 SER B C 1
ATOM 942 O O . SER B 1 21 ? -7.852 -3.963 -1.589 1 96.75 21 SER B O 1
ATOM 944 N N . ILE B 1 22 ? -8.453 -5.973 -2.264 1 95.69 22 ILE B N 1
ATOM 945 C CA . ILE B 1 22 ? -9.758 -5.484 -2.678 1 95.69 22 ILE B CA 1
ATOM 946 C C . ILE B 1 22 ? -10.852 -6.129 -1.821 1 95.69 22 ILE B C 1
ATOM 948 O O . ILE B 1 22 ? -11.984 -5.648 -1.783 1 95.69 22 ILE B O 1
ATOM 952 N N . SER B 1 23 ? -10.484 -7.199 -1.251 1 94.12 23 SER B N 1
ATOM 953 C CA . SER B 1 23 ? -11.469 -7.914 -0.443 1 94.12 23 SER B CA 1
ATOM 954 C C . SER B 1 23 ? -11.258 -7.656 1.044 1 94.12 23 SER B C 1
ATOM 956 O O . SER B 1 23 ? -12.211 -7.656 1.824 1 94.12 23 SER B O 1
ATOM 958 N N . GLY B 1 24 ? -10.07 -7.305 1.345 1 90.81 24 GLY B N 1
ATOM 959 C CA . GLY B 1 24 ? -9.711 -7.172 2.746 1 90.81 24 GLY B CA 1
ATOM 960 C C . GLY B 1 24 ? -9.398 -8.5 3.41 1 90.81 24 GLY B C 1
ATOM 961 O O . GLY B 1 24 ? -8.891 -9.422 2.764 1 90.81 24 GLY B O 1
ATOM 962 N N . MET B 1 25 ? -9.664 -8.547 4.672 1 89.25 25 MET B N 1
ATOM 963 C CA . MET B 1 25 ? -9.297 -9.703 5.484 1 89.25 25 MET B CA 1
ATOM 964 C C . MET B 1 25 ? -10.18 -10.906 5.148 1 89.25 25 MET B C 1
ATOM 966 O O . MET B 1 25 ? -11.391 -10.766 5 1 89.25 25 MET B O 1
ATOM 970 N N . SER B 1 26 ? -9.492 -12.062 4.859 1 93.31 26 SER B N 1
ATOM 971 C CA . SER B 1 26 ? -10.203 -13.32 4.633 1 93.31 26 SER B CA 1
ATOM 972 C C . SER B 1 26 ? -9.875 -14.344 5.719 1 93.31 26 SER B C 1
ATOM 974 O O . SER B 1 26 ? -8.734 -14.422 6.176 1 93.31 26 SER B O 1
ATOM 976 N N . SER B 1 27 ? -10.953 -15.117 6.066 1 92.19 27 SER B N 1
ATOM 977 C CA . SER B 1 27 ? -10.82 -16.094 7.145 1 92.19 27 SER B CA 1
ATOM 978 C C . SER B 1 27 ? -9.883 -17.234 6.754 1 92.19 27 SER B C 1
ATOM 980 O O . SER B 1 27 ? -9.227 -17.828 7.613 1 92.19 27 SER B O 1
ATOM 982 N N . LYS B 1 28 ? -9.781 -17.547 5.527 1 91.44 28 LYS B N 1
ATOM 983 C CA . LYS B 1 28 ? -9.008 -18.688 5.031 1 91.44 28 LYS B CA 1
ATOM 984 C C . LYS B 1 28 ? -7.523 -18.344 4.949 1 91.44 28 LYS B C 1
ATOM 986 O O . LYS B 1 28 ? -6.676 -19.156 5.336 1 91.44 28 LYS B O 1
ATOM 991 N N . VAL B 1 29 ? -7.242 -17.094 4.543 1 93.12 29 VAL B N 1
ATOM 992 C CA . VAL B 1 29 ? -5.848 -16.734 4.289 1 93.12 29 VAL B CA 1
ATOM 993 C C . VAL B 1 29 ? -5.473 -15.492 5.09 1 93.12 29 VAL B C 1
ATOM 995 O O . VAL B 1 29 ? -4.84 -14.578 4.562 1 93.12 29 VAL B O 1
ATOM 998 N N . CYS B 1 30 ? -5.777 -15.391 6.309 1 94.19 30 CYS B N 1
ATOM 999 C CA . CYS B 1 30 ? -5.586 -14.227 7.168 1 94.19 30 CYS B CA 1
ATOM 1000 C C . CYS B 1 30 ? -4.109 -14 7.461 1 94.19 30 CYS B C 1
ATOM 1002 O O . CYS B 1 30 ? -3.641 -12.859 7.477 1 94.19 30 CYS B O 1
ATOM 1004 N N . LYS B 1 31 ? -3.48 -15.078 7.684 1 93.81 31 LYS B N 1
ATOM 1005 C CA . LYS B 1 31 ? -2.068 -14.977 8.039 1 93.81 31 LYS B CA 1
ATOM 1006 C C . LYS B 1 31 ? -1.257 -14.352 6.91 1 93.81 31 LYS B C 1
ATOM 1008 O O . LYS B 1 31 ? -0.497 -13.406 7.137 1 93.81 31 LYS B O 1
ATOM 1013 N N . GLU B 1 32 ? -1.451 -14.82 5.707 1 93.19 32 GLU B N 1
ATOM 1014 C CA . GLU B 1 32 ? -0.725 -14.312 4.547 1 93.19 32 GLU B CA 1
ATOM 1015 C C . GLU B 1 32 ? -1.06 -12.852 4.281 1 93.19 32 GLU B C 1
ATOM 1017 O O . GLU B 1 32 ? -0.167 -12.047 4.004 1 93.19 32 GLU B O 1
ATOM 1022 N N . LEU B 1 33 ? -2.348 -12.523 4.484 1 94 33 LEU B N 1
ATOM 1023 C CA . LEU B 1 33 ? -2.807 -11.156 4.281 1 94 33 LEU B CA 1
ATOM 1024 C C . LEU B 1 33 ? -2.186 -10.211 5.309 1 94 33 LEU B C 1
ATOM 1026 O O . LEU B 1 33 ? -1.789 -9.094 4.969 1 94 33 LEU B O 1
ATOM 1030 N N . GLN B 1 34 ? -2.061 -10.789 6.453 1 93.19 34 GLN B N 1
ATOM 1031 C CA . GLN B 1 34 ? -1.483 -9.992 7.531 1 93.19 34 GLN B CA 1
ATOM 1032 C C . GLN B 1 34 ? -0.005 -9.719 7.273 1 93.19 34 GLN B C 1
ATOM 1034 O O . GLN B 1 34 ? 0.461 -8.594 7.465 1 93.19 34 GLN B O 1
ATOM 1039 N N . VAL B 1 35 ? 0.729 -10.734 6.77 1 90.56 35 VAL B N 1
ATOM 1040 C CA . VAL B 1 35 ? 2.158 -10.609 6.508 1 90.56 35 VAL B CA 1
ATOM 1041 C C . VAL B 1 35 ? 2.395 -9.562 5.422 1 90.56 35 VAL B C 1
ATOM 1043 O O . VAL B 1 35 ? 3.324 -8.758 5.516 1 90.56 35 VAL B O 1
ATOM 1046 N N . LEU B 1 36 ? 1.499 -9.57 4.496 1 92 36 LEU B N 1
ATOM 1047 C CA . LEU B 1 36 ? 1.642 -8.664 3.359 1 92 36 LEU B CA 1
ATOM 1048 C C . LEU B 1 36 ? 0.976 -7.32 3.645 1 92 36 LEU B C 1
ATOM 1050 O O . LEU B 1 36 ? 0.944 -6.441 2.781 1 92 36 LEU B O 1
ATOM 1054 N N . CYS B 1 37 ? 0.433 -7.254 4.719 1 93.38 37 CYS B N 1
ATOM 1055 C CA . CYS B 1 37 ? -0.238 -6.035 5.152 1 93.38 37 CYS B CA 1
ATOM 1056 C C . CYS B 1 37 ? -1.47 -5.758 4.301 1 93.38 37 CYS B C 1
ATOM 1058 O O . CYS B 1 37 ? -1.785 -4.598 4.016 1 93.38 37 CYS B O 1
ATOM 1060 N N . LEU B 1 38 ? -2.146 -6.887 3.84 1 95.19 38 LEU B N 1
ATOM 1061 C CA . LEU B 1 38 ? -3.295 -6.77 2.947 1 95.19 38 LEU B CA 1
ATOM 1062 C C . LEU B 1 38 ? -4.582 -7.172 3.66 1 95.19 38 LEU B C 1
ATOM 1064 O O . LEU B 1 38 ? -5.496 -7.719 3.039 1 95.19 38 LEU B O 1
ATOM 1068 N N . HIS B 1 39 ? -4.477 -6.922 4.93 1 92.75 39 HIS B N 1
ATOM 1069 C CA . HIS B 1 39 ? -5.621 -7.32 5.738 1 92.75 39 HIS B CA 1
ATOM 1070 C C . HIS B 1 39 ? -6.719 -6.262 5.699 1 92.75 39 HIS B C 1
ATOM 1072 O O . HIS B 1 39 ? -7.84 -6.508 6.145 1 92.75 39 HIS B O 1
ATOM 1078 N N . ARG B 1 40 ? -6.426 -5.129 5.035 1 93.31 40 ARG B N 1
ATOM 1079 C CA . ARG B 1 40 ? -7.395 -4.051 4.891 1 93.31 40 ARG B CA 1
ATOM 1080 C C . ARG B 1 40 ? -7.648 -3.73 3.422 1 93.31 40 ARG B C 1
ATOM 1082 O O . ARG B 1 40 ? -6.73 -3.795 2.602 1 93.31 40 ARG B O 1
ATOM 1089 N N . ILE B 1 41 ? -8.914 -3.262 3.197 1 94.88 41 ILE B N 1
ATOM 1090 C CA . ILE B 1 41 ? -9.32 -2.891 1.845 1 94.88 41 ILE B CA 1
ATOM 1091 C C . ILE B 1 41 ? -8.539 -1.656 1.396 1 94.88 41 ILE B C 1
ATOM 1093 O O . ILE B 1 41 ? -8.391 -0.697 2.158 1 94.88 41 ILE B O 1
ATOM 1097 N N . PHE B 1 42 ? -7.883 -1.566 0.203 1 94 42 PHE B N 1
ATOM 1098 C CA . PHE B 1 42 ? -7.195 -0.442 -0.421 1 94 42 PHE B CA 1
ATOM 1099 C C . PHE B 1 42 ? -5.746 -0.37 0.042 1 94 42 PHE B C 1
ATOM 1101 O O . PHE B 1 42 ? -5.012 0.54 -0.346 1 94 42 PHE B O 1
ATOM 1108 N N . ASN B 1 43 ? -5.402 -1.463 0.868 1 95.19 43 ASN B N 1
ATOM 1109 C CA . ASN B 1 43 ? -3.982 -1.615 1.167 1 95.19 43 ASN B CA 1
ATOM 1110 C C . ASN B 1 43 ? -3.219 -2.197 -0.02 1 95.19 43 ASN B C 1
ATOM 1112 O O . ASN B 1 43 ? -3.691 -3.129 -0.672 1 95.19 43 ASN B O 1
ATOM 1116 N N . SER B 1 44 ? -2.139 -1.506 -0.381 1 96.06 44 SER B N 1
ATOM 1117 C CA . SER B 1 44 ? -1.33 -1.971 -1.503 1 96.06 44 SER B CA 1
ATOM 1118 C C . SER B 1 44 ? 0.155 -1.957 -1.156 1 96.06 44 SER B C 1
ATOM 1120 O O . SER B 1 44 ? 0.601 -1.146 -0.341 1 96.06 44 SER B O 1
ATOM 1122 N N . THR B 1 45 ? 0.937 -2.85 -1.752 1 93.88 45 THR B N 1
ATOM 1123 C CA . THR B 1 45 ? 2.365 -2.949 -1.47 1 93.88 45 THR B CA 1
ATOM 1124 C C . THR B 1 45 ? 3.139 -3.342 -2.727 1 93.88 45 THR B C 1
ATOM 1126 O O . THR B 1 45 ? 2.617 -4.055 -3.586 1 93.88 45 THR B O 1
ATOM 1129 N N . PHE B 1 46 ? 4.285 -2.756 -2.775 1 93.19 46 PHE B N 1
ATOM 1130 C CA . PHE B 1 46 ? 5.227 -3.109 -3.832 1 93.19 46 PHE B CA 1
ATOM 1131 C C . PHE B 1 46 ? 6.309 -4.047 -3.301 1 93.19 46 PHE B C 1
ATOM 1133 O O . PHE B 1 46 ? 6.957 -3.746 -2.299 1 93.19 46 PHE B O 1
ATOM 1140 N N . PHE B 1 47 ? 6.402 -5.188 -3.863 1 88.56 47 PHE B N 1
ATOM 1141 C CA . PHE B 1 47 ? 7.504 -6.039 -3.43 1 88.56 47 PHE B CA 1
ATOM 1142 C C . PHE B 1 47 ? 8.039 -6.859 -4.594 1 88.56 47 PHE B C 1
ATOM 1144 O O . PHE B 1 47 ? 7.355 -7.047 -5.602 1 88.56 47 PHE B O 1
ATOM 1151 N N . LYS B 1 48 ? 9.258 -7.289 -4.434 1 86.75 48 LYS B N 1
ATOM 1152 C CA . LYS B 1 48 ? 9.914 -8.109 -5.445 1 86.75 48 LYS B CA 1
ATOM 1153 C C . LYS B 1 48 ? 9.406 -9.547 -5.398 1 86.75 48 LYS B C 1
ATOM 1155 O O . LYS B 1 48 ? 9.336 -10.156 -4.324 1 86.75 48 LYS B O 1
ATOM 1160 N N . LEU B 1 49 ? 8.938 -9.914 -6.516 1 81.62 49 LEU B N 1
ATOM 1161 C CA . LEU B 1 49 ? 8.453 -11.289 -6.578 1 81.62 49 LEU B CA 1
ATOM 1162 C C . LEU B 1 49 ? 9.617 -12.273 -6.543 1 81.62 49 LEU B C 1
ATOM 1164 O O . LEU B 1 49 ? 10.406 -12.344 -7.488 1 81.62 49 LEU B O 1
ATOM 1168 N N . ASN B 1 50 ? 9.711 -12.727 -5.344 1 76.69 50 ASN B N 1
ATOM 1169 C CA . ASN B 1 50 ? 10.672 -13.812 -5.184 1 76.69 50 ASN B CA 1
ATOM 1170 C C . ASN B 1 50 ? 9.969 -15.164 -5.086 1 76.69 50 ASN B C 1
ATOM 1172 O O . ASN B 1 50 ? 8.742 -15.227 -5.012 1 76.69 50 ASN B O 1
ATOM 1176 N N . LYS B 1 51 ? 10.742 -16.094 -5.262 1 76.62 51 LYS B N 1
ATOM 1177 C CA . LYS B 1 51 ? 10.172 -17.438 -5.211 1 76.62 51 LYS B CA 1
ATOM 1178 C C . LYS B 1 51 ? 9.391 -17.656 -3.918 1 76.62 51 LYS B C 1
ATOM 1180 O O . LYS B 1 51 ? 8.336 -18.297 -3.926 1 76.62 51 LYS B O 1
ATOM 1185 N N . ALA B 1 52 ? 9.875 -17.047 -2.9 1 71.88 52 ALA B N 1
ATOM 1186 C CA . ALA B 1 52 ? 9.258 -17.203 -1.587 1 71.88 52 ALA B CA 1
ATOM 1187 C C . ALA B 1 52 ? 7.934 -16.453 -1.506 1 71.88 52 ALA B C 1
ATOM 1189 O O . ALA B 1 52 ? 6.941 -16.969 -0.996 1 71.88 52 ALA B O 1
ATOM 1190 N N . SER B 1 53 ? 7.754 -15.266 -2.088 1 84.25 53 SER B N 1
ATOM 1191 C CA . SER B 1 53 ? 6.582 -14.406 -1.961 1 84.25 53 SER B CA 1
ATOM 1192 C C . SER B 1 53 ? 5.512 -14.773 -2.984 1 84.25 53 SER B C 1
ATOM 1194 O O . SER B 1 53 ? 4.328 -14.508 -2.771 1 84.25 53 SER B O 1
ATOM 1196 N N . VAL B 1 54 ? 5.992 -15.398 -3.99 1 80.69 54 VAL B N 1
ATOM 1197 C CA . VAL B 1 54 ? 5.086 -15.75 -5.078 1 80.69 54 VAL B CA 1
ATOM 1198 C C . VAL B 1 54 ? 4.008 -16.703 -4.57 1 80.69 54 VAL B C 1
ATOM 1200 O O . VAL B 1 54 ? 2.834 -16.562 -4.926 1 80.69 54 VAL B O 1
ATOM 1203 N N . ASN B 1 55 ? 4.418 -17.672 -3.764 1 83.75 55 ASN B N 1
ATOM 1204 C CA . ASN B 1 55 ? 3.467 -18.625 -3.217 1 83.75 55 ASN B CA 1
ATOM 1205 C C . ASN B 1 55 ? 2.42 -17.953 -2.34 1 83.75 55 ASN B C 1
ATOM 1207 O O . ASN B 1 55 ? 1.23 -18.25 -2.436 1 83.75 55 ASN B O 1
ATOM 1211 N N . THR B 1 56 ? 2.9 -17.047 -1.584 1 88.5 56 THR B N 1
ATOM 1212 C CA . THR B 1 56 ? 2.012 -16.344 -0.669 1 88.5 56 THR B CA 1
ATOM 1213 C C . THR B 1 56 ? 1.003 -15.492 -1.441 1 88.5 56 THR B C 1
ATOM 1215 O O . THR B 1 56 ? -0.185 -15.477 -1.113 1 88.5 56 THR B O 1
ATOM 1218 N N . VAL B 1 57 ? 1.425 -14.938 -2.479 1 87 57 VAL B N 1
ATOM 1219 C CA . VAL B 1 57 ? 0.575 -14.078 -3.295 1 87 57 VAL B CA 1
ATOM 1220 C C . VAL B 1 57 ? -0.46 -14.922 -4.035 1 87 57 VAL B C 1
ATOM 1222 O O . VAL B 1 57 ? -1.613 -14.516 -4.188 1 87 57 VAL B O 1
ATOM 1225 N N . ARG B 1 58 ? -0.034 -16.062 -4.367 1 86.62 58 ARG B N 1
ATOM 1226 C CA . ARG B 1 58 ? -0.918 -16.969 -5.09 1 86.62 58 ARG B CA 1
ATOM 1227 C C . ARG B 1 58 ? -2.076 -17.422 -4.207 1 86.62 58 ARG B C 1
ATOM 1229 O O . ARG B 1 58 ? -3.199 -17.594 -4.688 1 86.62 58 ARG B O 1
ATOM 1236 N N . ILE B 1 59 ? -1.744 -17.672 -3.008 1 90.25 59 ILE B N 1
ATOM 1237 C CA . ILE B 1 59 ? -2.734 -18.125 -2.041 1 90.25 59 ILE B CA 1
ATOM 1238 C C . ILE B 1 59 ? -3.799 -17.062 -1.84 1 90.25 59 ILE B C 1
ATOM 1240 O O . ILE B 1 59 ? -4.984 -17.359 -1.712 1 90.25 59 ILE B O 1
ATOM 1244 N N . VAL B 1 60 ? -3.377 -15.836 -1.935 1 93.06 60 VAL B N 1
ATOM 1245 C CA . VAL B 1 60 ? -4.301 -14.742 -1.653 1 93.06 60 VAL B CA 1
ATOM 1246 C C . VAL B 1 60 ? -4.781 -14.125 -2.963 1 93.06 60 VAL B C 1
ATOM 1248 O O . VAL B 1 60 ? -5.402 -13.062 -2.961 1 93.06 60 VAL B O 1
ATOM 1251 N N . GLU B 1 61 ? -4.578 -14.711 -4.031 1 88.81 61 GLU B N 1
ATOM 1252 C CA . GLU B 1 61 ? -4.871 -14.242 -5.383 1 88.81 61 GLU B CA 1
ATOM 1253 C C . GLU B 1 61 ? -6.328 -13.805 -5.516 1 88.81 61 GLU B C 1
ATOM 1255 O O . GLU B 1 61 ? -6.617 -12.75 -6.086 1 88.81 61 GLU B O 1
ATOM 1260 N N . PRO B 1 62 ? -7.23 -14.609 -5.098 1 90.94 62 PRO B N 1
ATOM 1261 C CA . PRO B 1 62 ? -8.641 -14.258 -5.258 1 90.94 62 PRO B CA 1
ATOM 1262 C C . PRO B 1 62 ? -9.055 -13.055 -4.414 1 90.94 62 PRO B C 1
ATOM 1264 O O . PRO B 1 62 ? -10.094 -12.445 -4.672 1 90.94 62 PRO B O 1
ATOM 1267 N N . CYS B 1 63 ? -8.273 -12.695 -3.455 1 94.88 63 CYS B N 1
ATOM 1268 C CA . CYS B 1 63 ? -8.617 -11.609 -2.539 1 94.88 63 CYS B CA 1
ATOM 1269 C C . CYS B 1 63 ? -7.883 -10.328 -2.908 1 94.88 63 CYS B C 1
ATOM 1271 O O . CYS B 1 63 ? -8.188 -9.258 -2.379 1 94.88 63 CYS B O 1
ATOM 1273 N N . ILE B 1 64 ? -6.984 -10.461 -3.869 1 95.31 64 ILE B N 1
ATOM 1274 C CA . ILE B 1 64 ? -6.145 -9.305 -4.172 1 95.31 64 ILE B CA 1
ATOM 1275 C C . ILE B 1 64 ? -6.035 -9.133 -5.688 1 95.31 64 ILE B C 1
ATOM 1277 O O . ILE B 1 64 ? -6.43 -10.016 -6.449 1 95.31 64 ILE B O 1
ATOM 1281 N N . ALA B 1 65 ? -5.695 -7.902 -6.055 1 94.69 65 ALA B N 1
ATOM 1282 C CA . ALA B 1 65 ? -5.328 -7.578 -7.434 1 94.69 65 ALA B CA 1
ATOM 1283 C C . ALA B 1 65 ? -3.838 -7.281 -7.551 1 94.69 65 ALA B C 1
ATOM 1285 O O . ALA B 1 65 ? -3.277 -6.547 -6.73 1 94.69 65 ALA B O 1
ATOM 1286 N N . CYS B 1 66 ? -3.238 -7.934 -8.508 1 92 66 CYS B N 1
ATOM 1287 C CA . CYS B 1 66 ? -1.791 -7.797 -8.633 1 92 66 CYS B CA 1
ATOM 1288 C C . CYS B 1 66 ? -1.398 -7.375 -10.039 1 92 66 CYS B C 1
ATOM 1290 O O . CYS B 1 66 ? -1.978 -7.852 -11.016 1 92 66 CYS B O 1
ATOM 1292 N N . GLY B 1 67 ? -0.411 -6.512 -10.047 1 89.81 67 GLY B N 1
ATOM 1293 C CA . GLY B 1 67 ? 0.126 -6.074 -11.328 1 89.81 67 GLY B CA 1
ATOM 1294 C C . GLY B 1 67 ? 1.632 -5.898 -11.312 1 89.81 67 GLY B C 1
ATOM 1295 O O . GLY B 1 67 ? 2.223 -5.652 -10.258 1 89.81 67 GLY B O 1
ATOM 1296 N N . TYR B 1 68 ? 2.17 -6.07 -12.477 1 86.88 68 TYR B N 1
ATOM 1297 C CA . TYR B 1 68 ? 3.615 -5.902 -12.594 1 86.88 68 TYR B CA 1
ATOM 1298 C C . TYR B 1 68 ? 3.984 -4.43 -12.727 1 86.88 68 TYR B C 1
ATOM 1300 O O . TYR B 1 68 ? 3.332 -3.688 -13.461 1 86.88 68 TYR B O 1
ATOM 1308 N N . GLN B 1 69 ? 5.008 -4.07 -11.875 1 88.69 69 GLN B N 1
ATOM 1309 C CA . GLN B 1 69 ? 5.52 -2.707 -11.906 1 88.69 69 GLN B CA 1
ATOM 1310 C C . GLN B 1 69 ? 7.043 -2.693 -11.992 1 88.69 69 GLN B C 1
ATOM 1312 O O . GLN B 1 69 ? 7.691 -3.713 -11.75 1 88.69 69 GLN B O 1
ATOM 1317 N N . ASN B 1 70 ? 7.504 -1.573 -12.5 1 90.25 70 ASN B N 1
ATOM 1318 C CA . ASN B 1 70 ? 8.953 -1.391 -12.539 1 90.25 70 ASN B CA 1
ATOM 1319 C C . ASN B 1 70 ? 9.43 -0.434 -11.453 1 90.25 70 ASN B C 1
ATOM 1321 O O . ASN B 1 70 ? 8.688 0.458 -11.031 1 90.25 70 ASN B O 1
ATOM 1325 N N . LEU B 1 71 ? 10.594 -0.658 -11.023 1 89.38 71 LEU B N 1
ATOM 1326 C CA . LEU B 1 71 ? 11.172 0.184 -9.984 1 89.38 71 LEU B CA 1
ATOM 1327 C C . LEU B 1 71 ? 11.188 1.647 -10.414 1 89.38 71 LEU B C 1
ATOM 1329 O O . LEU B 1 71 ? 10.891 2.537 -9.609 1 89.38 71 LEU B O 1
ATOM 1333 N N . LYS B 1 72 ? 11.508 1.868 -11.57 1 92.31 72 LYS B N 1
ATOM 1334 C CA . LYS B 1 72 ? 11.516 3.23 -12.094 1 92.31 72 LYS B CA 1
ATOM 1335 C C . LYS B 1 72 ? 10.141 3.881 -11.969 1 92.31 72 LYS B C 1
ATOM 1337 O O . LYS B 1 72 ? 10.031 5.039 -11.562 1 92.31 72 LYS B O 1
ATOM 1342 N N . SER B 1 73 ? 9.141 3.133 -12.32 1 92.25 73 SER B N 1
ATOM 1343 C CA . SER B 1 73 ? 7.766 3.623 -12.258 1 92.25 73 SER B CA 1
ATOM 1344 C C . SER B 1 73 ? 7.352 3.924 -10.82 1 92.25 73 SER B C 1
ATOM 1346 O O . SER B 1 73 ? 6.707 4.941 -10.555 1 92.25 73 SER B O 1
ATOM 1348 N N . VAL B 1 74 ? 7.758 3.078 -9.969 1 93 74 VAL B N 1
ATOM 1349 C CA . VAL B 1 74 ? 7.438 3.266 -8.555 1 93 74 VAL B CA 1
ATOM 1350 C C . VAL B 1 74 ? 8.141 4.512 -8.023 1 93 74 VAL B C 1
ATOM 1352 O O . VAL B 1 74 ? 7.527 5.34 -7.348 1 93 74 VAL B O 1
ATOM 1355 N N . ASN B 1 75 ? 9.383 4.707 -8.383 1 93.56 75 ASN B N 1
ATOM 1356 C CA . ASN B 1 75 ? 10.156 5.867 -7.957 1 93.56 75 ASN B CA 1
ATOM 1357 C C . ASN B 1 75 ? 9.57 7.164 -8.508 1 93.56 75 ASN B C 1
ATOM 1359 O O . ASN B 1 75 ? 9.57 8.188 -7.832 1 93.56 75 ASN B O 1
ATOM 1363 N N . GLU B 1 76 ? 9.148 7.066 -9.711 1 94.75 76 GLU B N 1
ATOM 1364 C CA . GLU B 1 76 ? 8.516 8.227 -10.32 1 94.75 76 GLU B CA 1
ATOM 1365 C C . GLU B 1 76 ? 7.242 8.617 -9.57 1 94.75 76 GLU B C 1
ATOM 1367 O O . GLU B 1 76 ? 6.965 9.805 -9.383 1 94.75 76 GLU B O 1
ATOM 1372 N N . LEU B 1 77 ? 6.52 7.582 -9.203 1 92.31 77 LEU B N 1
ATOM 1373 C CA . LEU B 1 77 ? 5.297 7.809 -8.438 1 92.31 77 LEU B CA 1
ATOM 1374 C C . LEU B 1 77 ? 5.605 8.461 -7.098 1 92.31 77 LEU B C 1
ATOM 1376 O O . LEU B 1 77 ? 4.953 9.438 -6.715 1 92.31 77 LEU B O 1
ATOM 1380 N N . ILE B 1 78 ? 6.617 7.91 -6.473 1 94.81 78 ILE B N 1
ATOM 1381 C CA . ILE B 1 78 ? 7.047 8.453 -5.188 1 94.81 78 ILE B CA 1
ATOM 1382 C C . ILE B 1 78 ? 7.449 9.914 -5.352 1 94.81 78 ILE B C 1
ATOM 1384 O O . ILE B 1 78 ? 7.051 10.773 -4.555 1 94.81 78 ILE B O 1
ATOM 1388 N N . TYR B 1 79 ? 8.164 10.125 -6.422 1 95.44 79 TYR B N 1
ATOM 1389 C CA . TYR B 1 79 ? 8.625 11.477 -6.699 1 95.44 79 TYR B CA 1
ATOM 1390 C C . TYR B 1 79 ? 7.457 12.43 -6.902 1 95.44 79 TYR B C 1
ATOM 1392 O O . TYR B 1 79 ? 7.461 13.555 -6.391 1 95.44 79 TYR B O 1
ATOM 1400 N N . LYS B 1 80 ? 6.504 12.039 -7.582 1 93.94 80 LYS B N 1
ATOM 1401 C CA . LYS B 1 80 ? 5.309 12.852 -7.809 1 93.94 80 LYS B CA 1
ATOM 1402 C C . LYS B 1 80 ? 4.582 13.141 -6.496 1 93.94 80 LYS B C 1
ATOM 1404 O O . LYS B 1 80 ? 4.117 14.258 -6.273 1 93.94 80 LYS B O 1
ATOM 1409 N N . CYS B 1 81 ? 4.512 12.172 -5.699 1 93.25 81 CYS B N 1
ATOM 1410 C CA . CYS B 1 81 ? 3.885 12.336 -4.391 1 93.25 81 CYS B CA 1
ATOM 1411 C C . CYS B 1 81 ? 4.645 13.352 -3.545 1 93.25 81 CYS B C 1
ATOM 1413 O O . CYS B 1 81 ? 4.035 14.219 -2.922 1 93.25 81 CYS B O 1
ATOM 1415 N N . GLU B 1 82 ? 5.922 13.172 -3.605 1 92.81 82 GLU B N 1
ATOM 1416 C CA . GLU B 1 82 ? 6.754 14.086 -2.838 1 92.81 82 GLU B CA 1
ATOM 1417 C C . GLU B 1 82 ? 6.566 15.531 -3.309 1 92.81 82 GLU B C 1
ATOM 1419 O O . GLU B 1 82 ? 6.508 16.453 -2.494 1 92.81 82 GLU B O 1
ATOM 1424 N N . LEU B 1 83 ? 6.52 15.758 -4.613 1 92.56 83 LEU B N 1
ATOM 1425 C CA . LEU B 1 83 ? 6.32 17.078 -5.191 1 92.56 83 LEU B CA 1
ATOM 1426 C C . LEU B 1 83 ? 4.988 17.672 -4.742 1 92.56 83 LEU B C 1
ATOM 1428 O O . LEU B 1 83 ? 4.91 18.859 -4.41 1 92.56 83 LEU B O 1
ATOM 1432 N N . TRP B 1 84 ? 4.004 16.859 -4.742 1 87.38 84 TRP B N 1
ATOM 1433 C CA . TRP B 1 84 ? 2.674 17.281 -4.316 1 87.38 84 TRP B CA 1
ATOM 1434 C C . TRP B 1 84 ? 2.676 17.688 -2.846 1 87.38 84 TRP B C 1
ATOM 1436 O O . TRP B 1 84 ? 2.139 18.734 -2.484 1 87.38 84 TRP B O 1
ATOM 1446 N N . GLN B 1 85 ? 3.291 16.781 -2.094 1 85.62 85 GLN B N 1
ATOM 1447 C CA . GLN B 1 85 ? 3.383 17.031 -0.659 1 85.62 85 GLN B CA 1
ATOM 1448 C C . GLN B 1 85 ? 4.086 18.359 -0.377 1 85.62 85 GLN B C 1
ATOM 1450 O O . GLN B 1 85 ? 3.664 19.125 0.497 1 85.62 85 GLN B O 1
ATOM 1455 N N . ASN B 1 86 ? 5.133 18.656 -1.104 1 87 86 ASN B N 1
ATOM 1456 C CA . ASN B 1 86 ? 5.914 19.891 -0.944 1 87 86 ASN B CA 1
ATOM 1457 C C . ASN B 1 86 ? 5.113 21.125 -1.353 1 87 86 ASN B C 1
ATOM 1459 O O . ASN B 1 86 ? 5.219 22.172 -0.715 1 87 86 ASN B O 1
ATOM 1463 N N . GLN B 1 87 ? 4.352 20.984 -2.275 1 84.62 87 GLN B N 1
ATOM 1464 C CA . GLN B 1 87 ? 3.518 22.078 -2.75 1 84.62 87 GLN B CA 1
ATOM 1465 C C . GLN B 1 87 ? 2.441 22.438 -1.729 1 84.62 87 GLN B C 1
ATOM 1467 O O . GLN B 1 87 ? 2.105 23.609 -1.555 1 84.62 87 GLN B O 1
ATOM 1472 N N . GLN B 1 88 ? 1.92 21.375 -1.088 1 75.81 88 GLN B N 1
ATOM 1473 C CA . GLN B 1 88 ? 0.891 21.594 -0.078 1 75.81 88 GLN B CA 1
ATOM 1474 C C . GLN B 1 88 ? 1.479 22.25 1.172 1 75.81 88 GLN B C 1
ATOM 1476 O O . GLN B 1 88 ? 0.813 23.047 1.836 1 75.81 88 GLN B O 1
ATOM 1481 N N . GLU B 1 89 ? 2.625 21.734 1.452 1 72.69 89 GLU B N 1
ATOM 1482 C CA . GLU B 1 89 ? 3.314 22.297 2.607 1 72.69 89 GLU B CA 1
ATOM 1483 C C . GLU B 1 89 ? 3.662 23.766 2.377 1 72.69 89 GLU B C 1
ATOM 1485 O O . GLU B 1 89 ? 3.59 24.578 3.301 1 72.69 89 GLU B O 1
ATOM 1490 N N . VAL B 1 90 ? 4.188 24.047 1.283 1 66.12 90 VAL B N 1
ATOM 1491 C CA . VAL B 1 90 ? 4.562 25.422 0.964 1 66.12 90 VAL B CA 1
ATOM 1492 C C . VAL B 1 90 ? 3.316 26.297 0.923 1 66.12 90 VAL B C 1
ATOM 1494 O O . VAL B 1 90 ? 3.377 27.484 1.25 1 66.12 90 VAL B O 1
ATOM 1497 N N . ASN B 1 91 ? 2.309 25.688 0.447 1 59.25 91 ASN B N 1
ATOM 1498 C CA . ASN B 1 91 ? 1.101 26.516 0.397 1 59.25 91 ASN B CA 1
ATOM 1499 C C . ASN B 1 91 ? 0.458 26.641 1.774 1 59.25 91 ASN B C 1
ATOM 1501 O O . ASN B 1 91 ? -0.441 27.469 1.967 1 59.25 91 ASN B O 1
ATOM 1505 N N . CYS B 1 92 ? 0.658 25.641 2.66 1 49.38 92 CYS B N 1
ATOM 1506 C CA . CYS B 1 92 ? 0.249 25.844 4.043 1 49.38 92 CYS B CA 1
ATOM 1507 C C . CYS B 1 92 ? 1.361 26.516 4.848 1 49.38 92 CYS B C 1
ATOM 1509 O O . CYS B 1 92 ? 2.176 25.828 5.469 1 49.38 92 CYS B O 1
ATOM 1511 N N . PRO B 1 93 ? 1.75 27.578 4.555 1 45.59 93 PRO B N 1
ATOM 1512 C CA . PRO B 1 93 ? 2.824 28.297 5.254 1 45.59 93 PRO B CA 1
ATOM 1513 C C . PRO B 1 93 ? 2.715 28.172 6.773 1 45.59 93 PRO B C 1
ATOM 1515 O O . PRO B 1 93 ? 3.648 28.547 7.492 1 45.59 93 PRO B O 1
ATOM 1518 N N . ASP B 1 94 ? 1.509 28.062 7.359 1 40.19 94 ASP B N 1
ATOM 1519 C CA . ASP B 1 94 ? 1.486 28.328 8.789 1 40.19 94 ASP B CA 1
ATOM 1520 C C . ASP B 1 94 ? 2.166 27.203 9.57 1 40.19 94 ASP B C 1
ATOM 1522 O O . ASP B 1 94 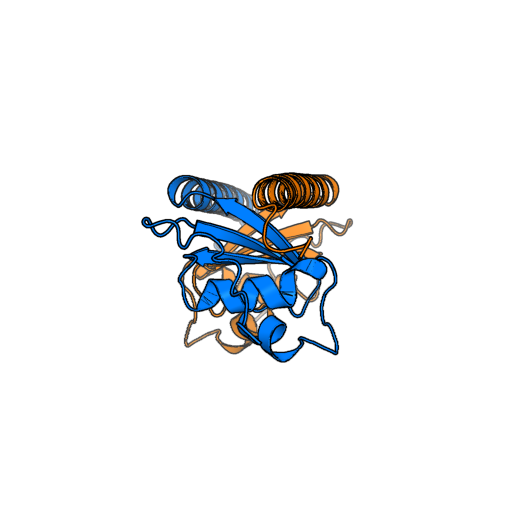? 2.486 27.375 10.75 1 40.19 94 ASP B O 1
ATOM 1526 N N . ILE B 1 95 ? 2.203 26 9.094 1 41.12 95 ILE B N 1
ATOM 1527 C CA . ILE B 1 95 ? 2.615 24.938 10.008 1 41.12 95 ILE B CA 1
ATOM 1528 C C . ILE B 1 95 ? 4.129 24.984 10.211 1 41.12 95 ILE B C 1
ATOM 1530 O O . ILE B 1 95 ? 4.617 24.781 11.328 1 41.12 95 ILE B O 1
ATOM 1534 N N . LEU B 1 96 ? 5.023 25 9.219 1 36.88 96 LEU B N 1
ATOM 1535 C CA . LEU B 1 96 ? 6.457 24.859 9.438 1 36.88 96 LEU B CA 1
ATOM 1536 C C . LEU B 1 96 ? 7.039 26.125 10.07 1 36.88 96 LEU B C 1
ATOM 1538 O O . LEU B 1 96 ? 8.023 26.047 10.812 1 36.88 96 LEU B O 1
ATOM 1542 N N . THR B 1 97 ? 6.641 27.25 9.617 1 33.59 97 THR B N 1
ATOM 1543 C CA . THR B 1 97 ? 7.488 28.391 9.945 1 33.59 97 THR B CA 1
ATOM 1544 C C . THR B 1 97 ? 7.141 28.938 11.328 1 33.59 97 THR B C 1
ATOM 1546 O O . THR B 1 97 ? 7.766 29.891 11.797 1 33.59 97 THR B O 1
ATOM 1549 N N . HIS B 1 98 ? 6.027 28.562 11.961 1 27.77 98 HIS B N 1
ATOM 1550 C CA . HIS B 1 98 ? 6.07 29.312 13.211 1 27.77 98 HIS B CA 1
ATOM 1551 C C . HIS B 1 98 ? 6.82 28.547 14.297 1 27.77 98 HIS B C 1
ATOM 1553 O O . HIS B 1 98 ? 6.641 27.328 14.438 1 27.77 98 HIS B O 1
#

Sequence (196 aa):
MTGKASNFYLPEKPKLAFVISISGMSSKVCKELQVLCLHRIFNSTFFKLNKASVNTVRIVEPCIACGYQNLKSVNELIYKCELWQNQQEVNCPDILTHMTGKASNFYLPEKPKLAFVISISGMSSKVCKELQVLCLHRIFNSTFFKLNKASVNTVRIVEPCIACGYQNLKSVNELIYKCELWQNQQEVNCPDILTH

Organism: Balaenoptera physalus (NCBI:txid9770)